Protein AF-A0A8Q3SI54-F1 (afdb_monomer)

Solvent-accessible surface area (backbone atoms only — not comparable to full-atom values): 14588 Å² total; per-residue (Å²): 133,82,77,87,73,80,88,76,80,70,66,49,65,66,61,50,69,71,43,95,61,78,68,90,62,67,45,70,27,30,31,65,43,69,79,37,68,32,53,73,77,69,94,66,100,63,96,64,87,83,52,44,85,42,40,27,31,34,34,35,26,33,85,62,35,27,44,46,32,40,35,37,45,70,25,59,76,72,48,86,73,84,78,91,64,80,58,54,82,91,47,60,21,20,32,36,34,38,60,36,51,43,85,43,79,46,72,63,51,98,88,45,74,57,41,72,35,31,41,30,59,30,69,48,78,47,92,55,70,47,88,77,74,94,55,53,50,44,72,74,37,70,69,50,40,52,53,50,52,53,54,52,52,50,55,51,51,58,64,48,56,81,60,72,67,79,47,76,63,55,58,51,48,53,55,47,52,50,51,51,50,50,49,51,51,49,53,52,51,50,56,63,65,66,64,77,61,85,88,70,83,73,83,79,49,75,74,62,60,56,62,60,70,76,68,78,77,87,78,88,88,81,91,82,90,85,81,88,78,88,82,87,83,88,133

Nearest PDB structures (foldseek):
  5i2y-assembly3_A  TM=9.935E-01  e=4.791E-29  Homo sapiens
  5i2x-assembly1_A  TM=9.950E-01  e=5.397E-29  Homo sapiens
  5i2y-assembly2_B  TM=9.728E-01  e=5.670E-24  Homo sapiens
  7tre-assembly1_C  TM=9.115E-01  e=1.721E-24  Homo sapiens
  7qxs-assembly1_O  TM=9.421E-01  e=6.710E-19  Homo sapiens

Structure (mmCIF, N/CA/C/O backbone):
data_AF-A0A8Q3SI54-F1
#
_entry.id   AF-A0A8Q3SI54-F1
#
loop_
_atom_site.group_PDB
_atom_site.id
_atom_site.type_symbol
_atom_site.label_atom_id
_atom_site.label_alt_id
_atom_site.label_comp_id
_atom_site.label_asym_id
_atom_site.label_entity_id
_atom_site.label_seq_id
_atom_site.pdbx_PDB_ins_code
_atom_site.Cartn_x
_atom_site.Cartn_y
_atom_site.Cartn_z
_atom_site.occupancy
_atom_site.B_iso_or_equiv
_atom_site.auth_s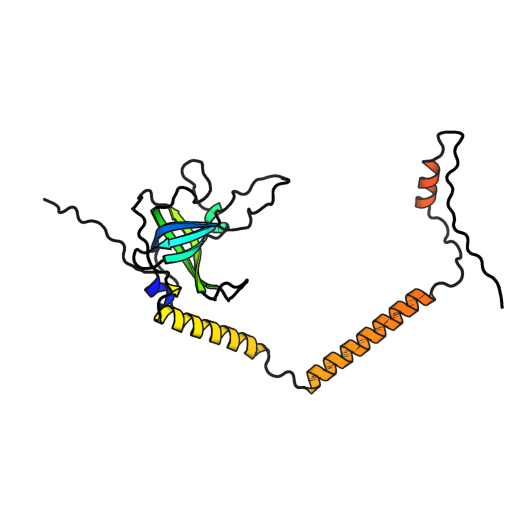eq_id
_atom_site.auth_comp_id
_atom_site.auth_asym_id
_atom_site.auth_atom_id
_atom_site.pdbx_PDB_model_num
ATOM 1 N N . MET A 1 1 ? 2.932 -23.508 -33.560 1.00 37.72 1 MET A N 1
ATOM 2 C CA . MET A 1 1 ? 2.724 -22.084 -33.233 1.00 37.72 1 MET A CA 1
ATOM 3 C C . MET A 1 1 ? 2.267 -22.004 -31.788 1.00 37.72 1 MET A C 1
ATOM 5 O O . MET A 1 1 ? 1.118 -22.319 -31.515 1.00 37.72 1 MET A O 1
ATOM 9 N N . ALA A 1 2 ? 3.173 -21.702 -30.858 1.00 45.44 2 ALA A N 1
ATOM 10 C CA . ALA A 1 2 ? 2.783 -21.406 -29.484 1.00 45.44 2 ALA A CA 1
ATOM 11 C C . ALA A 1 2 ? 2.227 -19.979 -29.484 1.00 45.44 2 ALA A C 1
ATOM 13 O O . ALA A 1 2 ? 2.946 -19.045 -29.838 1.00 45.44 2 ALA A O 1
ATOM 14 N N . GLY A 1 3 ? 0.937 -19.819 -29.193 1.00 46.66 3 GLY A N 1
ATOM 15 C CA . GLY A 1 3 ? 0.370 -18.494 -28.979 1.00 46.66 3 GLY A CA 1
ATOM 16 C C . GLY A 1 3 ? 1.147 -17.824 -27.852 1.00 46.66 3 GLY A C 1
ATOM 17 O O . GLY A 1 3 ? 1.230 -18.377 -26.757 1.00 46.66 3 GLY A O 1
ATOM 18 N N . SER A 1 4 ? 1.756 -16.673 -28.134 1.00 55.78 4 SER A N 1
ATOM 19 C CA . SER A 1 4 ? 2.430 -15.850 -27.132 1.00 55.78 4 SER A CA 1
ATOM 20 C C . SER A 1 4 ? 1.366 -15.252 -26.209 1.00 55.78 4 SER A C 1
ATOM 22 O O . SER A 1 4 ? 0.912 -14.128 -26.410 1.00 55.78 4 SER A O 1
ATOM 24 N N . GLY A 1 5 ? 0.887 -16.046 -25.251 1.00 58.31 5 GLY A N 1
ATOM 25 C CA . GLY A 1 5 ? -0.053 -15.594 -24.235 1.00 58.31 5 GLY A CA 1
ATOM 26 C C . GLY A 1 5 ? 0.616 -14.546 -23.352 1.00 58.31 5 GLY A C 1
ATOM 27 O O . GLY A 1 5 ? 1.709 -14.768 -22.838 1.00 58.31 5 GLY A O 1
ATOM 28 N N . ARG A 1 6 ? -0.027 -13.390 -23.182 1.00 74.69 6 ARG A N 1
ATOM 29 C CA . ARG A 1 6 ? 0.414 -12.381 -22.217 1.00 74.69 6 ARG A CA 1
ATOM 30 C C . ARG A 1 6 ? 0.102 -12.908 -20.816 1.00 74.69 6 ARG A C 1
ATOM 32 O O . ARG A 1 6 ? -1.053 -13.211 -20.530 1.00 74.69 6 ARG A O 1
ATOM 39 N N . LEU A 1 7 ? 1.113 -13.032 -19.958 1.00 72.19 7 LEU A N 1
ATOM 40 C CA . LEU A 1 7 ? 0.898 -13.341 -18.544 1.00 72.19 7 LEU A CA 1
ATOM 41 C C . LEU A 1 7 ? 0.213 -12.137 -17.889 1.00 72.19 7 LEU A C 1
ATOM 43 O O . LEU A 1 7 ? 0.729 -11.021 -17.947 1.00 72.19 7 LEU A O 1
ATOM 47 N N . VAL A 1 8 ? -0.970 -12.360 -17.322 1.00 82.00 8 VAL A N 1
ATOM 48 C CA . VAL A 1 8 ? -1.772 -11.329 -16.654 1.00 82.00 8 VAL A CA 1
ATOM 49 C C . VAL A 1 8 ? -1.719 -11.580 -15.153 1.00 82.00 8 VAL A C 1
ATOM 51 O O . VAL A 1 8 ? -1.971 -12.699 -14.702 1.00 82.00 8 VAL A O 1
ATOM 54 N N . LEU A 1 9 ? -1.377 -10.543 -14.389 1.00 86.12 9 LEU A N 1
ATOM 55 C CA . LEU A 1 9 ? -1.433 -10.578 -12.931 1.00 86.12 9 LEU A CA 1
ATOM 56 C C . LEU A 1 9 ? -2.895 -10.551 -12.480 1.00 86.12 9 LEU A C 1
ATOM 58 O O . LEU A 1 9 ? -3.712 -9.829 -13.050 1.00 86.12 9 LEU A O 1
ATOM 62 N N . ARG A 1 10 ? -3.232 -11.366 -11.479 1.00 91.75 10 ARG A N 1
ATOM 63 C CA . ARG A 1 10 ? -4.575 -11.361 -10.893 1.00 91.75 10 ARG A CA 1
ATOM 64 C C . ARG A 1 10 ? -4.707 -10.182 -9.922 1.00 91.75 10 ARG A C 1
ATOM 66 O O . ARG A 1 10 ? -3.787 -10.005 -9.123 1.00 91.75 10 ARG A O 1
ATOM 73 N N . PRO A 1 11 ? -5.824 -9.435 -9.948 1.00 95.25 11 PRO A N 1
ATOM 74 C CA . PRO A 1 11 ? -6.147 -8.475 -8.896 1.00 95.25 11 PRO A CA 1
ATOM 75 C C . PRO A 1 11 ? -6.208 -9.172 -7.535 1.00 95.25 11 PRO A C 1
ATOM 77 O O . PRO A 1 11 ? -6.618 -10.329 -7.458 1.00 95.25 11 PRO A O 1
ATOM 80 N N . TRP A 1 12 ? -5.779 -8.491 -6.477 1.00 95.56 12 TRP A N 1
ATOM 81 C CA . TRP A 1 12 ? -5.650 -9.073 -5.139 1.00 95.56 12 TRP A CA 1
ATOM 82 C C . TRP A 1 12 ? -5.887 -8.078 -3.999 1.00 95.56 12 TRP A C 1
ATOM 84 O O . TRP A 1 12 ? -6.179 -8.516 -2.892 1.00 95.56 12 TRP A O 1
ATOM 94 N N . ILE A 1 13 ? -5.795 -6.762 -4.230 1.00 96.69 13 ILE A N 1
ATOM 95 C CA . ILE A 1 13 ? -5.837 -5.748 -3.160 1.00 96.69 13 ILE A CA 1
ATOM 96 C C . ILE A 1 13 ? -7.181 -5.785 -2.432 1.00 96.69 13 ILE A C 1
ATOM 98 O O . ILE A 1 13 ? -7.228 -5.890 -1.208 1.00 96.69 13 ILE A O 1
ATOM 102 N N . ARG A 1 14 ? -8.287 -5.740 -3.186 1.00 96.25 14 ARG A N 1
ATOM 103 C CA . ARG A 1 14 ? -9.639 -5.771 -2.611 1.00 96.25 14 ARG A CA 1
ATOM 104 C C . ARG A 1 14 ? -9.890 -7.068 -1.840 1.00 96.25 14 ARG A C 1
ATOM 106 O O . ARG A 1 14 ? -10.417 -7.027 -0.735 1.00 96.25 14 ARG A O 1
ATOM 113 N N . GLU A 1 15 ? -9.519 -8.209 -2.415 1.00 95.00 15 GLU A N 1
ATOM 114 C CA . GLU A 1 15 ? -9.710 -9.518 -1.780 1.00 95.00 15 GLU A CA 1
ATOM 115 C C . GLU A 1 15 ? -8.880 -9.653 -0.502 1.00 95.00 15 GLU A C 1
ATOM 117 O O . GLU A 1 15 ? -9.377 -10.182 0.487 1.00 95.00 15 GLU A O 1
ATOM 122 N N . LEU A 1 16 ? -7.652 -9.127 -0.498 1.00 94.62 16 LEU A N 1
ATOM 123 C CA . LEU A 1 16 ? -6.787 -9.141 0.675 1.00 94.62 16 LEU A CA 1
ATOM 124 C C . LEU A 1 16 ? -7.362 -8.291 1.810 1.00 94.62 16 LEU A C 1
ATOM 126 O O . LEU A 1 16 ? -7.430 -8.763 2.938 1.00 94.62 16 LEU A O 1
ATOM 130 N N . ILE A 1 17 ? -7.802 -7.065 1.513 1.00 95.25 17 ILE A N 1
ATOM 131 C CA . ILE A 1 17 ? -8.366 -6.172 2.533 1.00 95.25 17 ILE A CA 1
ATOM 132 C C . ILE A 1 17 ? -9.659 -6.750 3.098 1.00 95.25 17 ILE A C 1
ATOM 134 O O . ILE A 1 17 ? -9.874 -6.682 4.301 1.00 95.25 17 ILE A O 1
ATOM 138 N N . LEU A 1 18 ? -10.522 -7.334 2.263 1.00 94.94 18 LEU A N 1
ATOM 139 C CA . LEU A 1 18 ? -11.773 -7.939 2.722 1.00 94.94 18 LEU A CA 1
ATOM 140 C C . LEU A 1 18 ? -11.552 -9.278 3.439 1.00 94.94 18 LEU A C 1
ATOM 142 O O . LEU A 1 18 ? -12.319 -9.607 4.345 1.00 94.94 18 LEU A O 1
ATOM 146 N N . GLY A 1 19 ? -10.483 -10.003 3.109 1.00 91.75 19 GLY A N 1
ATOM 147 C CA . GLY A 1 19 ? -10.077 -11.239 3.771 1.00 91.75 19 GLY A CA 1
ATOM 148 C C . GLY A 1 19 ? -9.748 -11.057 5.255 1.00 91.75 19 GLY A C 1
ATOM 149 O O . GLY A 1 19 ? -9.390 -9.974 5.713 1.00 91.75 19 GLY A O 1
ATOM 150 N N . SER A 1 20 ? -9.907 -12.124 6.033 1.00 75.56 20 SER A N 1
ATOM 151 C CA . SER A 1 20 ? -9.604 -12.158 7.472 1.00 75.56 20 SER A CA 1
ATOM 152 C C . SER A 1 20 ? -8.200 -12.681 7.788 1.00 75.56 20 SER A C 1
ATOM 154 O O . SER A 1 20 ? -7.815 -12.728 8.950 1.00 75.56 20 SER A O 1
ATOM 156 N N . GLU A 1 21 ? -7.450 -13.118 6.775 1.00 78.81 21 GLU A N 1
ATOM 157 C CA . GLU A 1 21 ? -6.136 -13.740 6.937 1.00 78.81 21 GLU A CA 1
ATOM 158 C C . GLU A 1 21 ? -5.026 -12.827 6.417 1.00 78.81 21 GLU A C 1
ATOM 160 O O . GLU A 1 21 ? -5.199 -12.106 5.430 1.00 78.81 21 GLU A O 1
ATOM 165 N N . THR A 1 22 ? -3.861 -12.890 7.062 1.00 76.62 22 THR A N 1
ATOM 166 C CA . THR A 1 22 ? -2.644 -12.250 6.559 1.00 76.62 22 THR A CA 1
ATOM 167 C C . THR A 1 22 ? -2.192 -12.923 5.259 1.00 76.62 22 THR A C 1
ATOM 169 O O . THR A 1 22 ? -2.439 -14.117 5.045 1.00 76.62 22 THR A O 1
ATOM 172 N N . PRO A 1 23 ? -1.555 -12.186 4.333 1.00 77.69 23 PRO A N 1
ATOM 173 C CA . PRO A 1 23 ? -1.176 -12.755 3.049 1.00 77.69 23 PRO A CA 1
ATOM 174 C C . PRO A 1 23 ? -0.100 -13.828 3.243 1.00 77.69 23 PRO A C 1
ATOM 176 O O . PRO A 1 23 ? 1.039 -13.544 3.585 1.00 77.69 23 PRO A O 1
ATOM 179 N N . SER A 1 24 ? -0.453 -15.079 2.954 1.00 79.50 24 SER A N 1
ATOM 180 C CA . SER A 1 24 ? 0.458 -16.227 3.060 1.00 79.50 24 SER A CA 1
ATOM 181 C C . SER A 1 24 ? 1.390 -16.399 1.854 1.00 79.50 24 SER A C 1
ATOM 183 O O . SER A 1 24 ? 2.302 -17.223 1.878 1.00 79.50 24 SER A O 1
ATOM 185 N N . SER A 1 25 ? 1.154 -15.652 0.772 1.00 88.69 25 SER A N 1
ATOM 186 C CA . SER A 1 25 ? 1.880 -15.783 -0.493 1.00 88.69 25 SER A CA 1
ATOM 187 C C . SER A 1 25 ? 2.237 -14.417 -1.083 1.00 88.69 25 SER A C 1
ATOM 189 O O . SER A 1 25 ? 1.398 -13.513 -0.990 1.00 88.69 25 SER A O 1
ATOM 191 N N . PRO A 1 26 ? 3.375 -14.292 -1.795 1.00 93.31 26 PRO A N 1
ATOM 192 C CA . PRO A 1 26 ? 3.792 -13.038 -2.409 1.00 93.31 26 PRO A CA 1
ATOM 193 C C . PRO A 1 26 ? 2.745 -12.439 -3.352 1.00 93.31 26 PRO A C 1
ATOM 195 O O . PRO A 1 26 ? 2.025 -13.155 -4.061 1.00 93.31 26 PRO A O 1
ATOM 198 N N . ARG A 1 27 ? 2.694 -11.108 -3.394 1.00 94.88 27 ARG A N 1
ATOM 199 C CA . ARG A 1 27 ? 1.758 -10.335 -4.212 1.00 94.88 27 ARG A CA 1
ATOM 200 C C . ARG A 1 27 ? 2.510 -9.429 -5.172 1.00 94.88 27 ARG A C 1
ATOM 202 O O . ARG A 1 27 ? 3.360 -8.647 -4.768 1.00 94.88 27 ARG A O 1
ATOM 209 N N . ALA A 1 28 ? 2.204 -9.545 -6.459 1.00 95.00 28 ALA A N 1
ATOM 210 C CA . ALA A 1 28 ? 2.789 -8.687 -7.480 1.00 95.00 28 ALA A CA 1
ATOM 211 C C . ALA A 1 28 ? 1.877 -7.482 -7.729 1.00 95.00 28 ALA A C 1
ATOM 213 O O . ALA A 1 28 ? 0.680 -7.646 -7.970 1.00 95.00 28 ALA A O 1
ATOM 214 N N . GLY A 1 29 ? 2.450 -6.287 -7.706 1.00 95.50 29 GLY A N 1
ATOM 215 C CA . GLY A 1 29 ? 1.791 -5.044 -8.081 1.00 95.50 29 GLY A CA 1
ATOM 216 C C . GLY A 1 29 ? 2.693 -4.191 -8.965 1.00 95.50 29 GLY A C 1
ATOM 217 O O . GLY A 1 29 ? 3.859 -4.507 -9.174 1.00 95.50 29 GLY A O 1
ATOM 218 N N . GLN A 1 30 ? 2.153 -3.113 -9.509 1.00 96.06 30 GLN A N 1
ATOM 219 C CA . GLN A 1 30 ? 2.889 -2.100 -10.252 1.00 96.06 30 GLN A CA 1
ATOM 220 C C . GLN A 1 30 ? 3.058 -0.859 -9.379 1.00 96.06 30 GLN A C 1
ATOM 222 O O . GLN A 1 30 ? 2.079 -0.378 -8.809 1.00 96.06 30 GLN A O 1
ATOM 227 N N . LEU A 1 31 ? 4.268 -0.308 -9.314 1.00 96.25 31 LEU A N 1
ATOM 228 C CA . LEU A 1 31 ? 4.500 0.984 -8.675 1.00 96.25 31 LEU A CA 1
ATOM 229 C C . LEU A 1 31 ? 3.917 2.103 -9.550 1.00 96.25 31 LEU A C 1
ATOM 231 O O . LEU A 1 31 ? 4.370 2.315 -10.673 1.00 96.25 31 LEU A O 1
ATOM 235 N N . LEU A 1 32 ? 2.902 2.816 -9.065 1.00 96.19 32 LEU A N 1
ATOM 236 C CA . LEU A 1 32 ? 2.295 3.935 -9.790 1.00 96.19 32 LEU A CA 1
ATOM 237 C C . LEU A 1 32 ? 3.003 5.260 -9.516 1.00 96.19 32 LEU A C 1
ATOM 239 O O . LEU A 1 32 ? 3.214 6.044 -10.447 1.00 96.19 32 LEU A O 1
ATOM 243 N N . GLU A 1 33 ? 3.312 5.506 -8.245 1.00 96.06 33 GLU A N 1
ATOM 244 C CA . GLU A 1 33 ? 3.829 6.777 -7.746 1.00 96.06 33 GLU A CA 1
ATOM 245 C C . GLU A 1 33 ? 4.606 6.567 -6.441 1.00 96.06 33 GLU A C 1
ATOM 247 O O . GLU A 1 33 ? 4.260 5.702 -5.632 1.00 96.06 33 GLU A O 1
ATOM 252 N N . VAL A 1 34 ? 5.644 7.378 -6.238 1.00 95.75 34 VAL A N 1
ATOM 253 C CA . VAL A 1 34 ? 6.414 7.454 -4.993 1.00 95.75 34 VAL A CA 1
ATOM 254 C C . VAL A 1 34 ? 5.925 8.674 -4.215 1.00 95.75 34 VAL A C 1
ATOM 256 O O . VAL A 1 34 ? 6.249 9.806 -4.568 1.00 95.75 34 VAL A O 1
ATOM 259 N N . LEU A 1 35 ? 5.118 8.446 -3.176 1.00 93.75 35 LEU A N 1
ATOM 260 C CA . LEU A 1 35 ? 4.527 9.516 -2.362 1.00 93.75 35 LEU A CA 1
ATOM 261 C C . LEU A 1 35 ? 5.568 10.125 -1.415 1.00 93.75 35 LEU A C 1
ATOM 263 O O . LEU A 1 35 ? 5.651 11.341 -1.272 1.00 93.75 35 LEU A O 1
ATOM 267 N N . GLN A 1 36 ? 6.387 9.266 -0.810 1.00 92.38 36 GLN A N 1
ATOM 268 C CA . GLN A 1 36 ? 7.544 9.631 -0.001 1.00 92.38 36 GLN A CA 1
ATOM 269 C C . GLN A 1 36 ? 8.659 8.642 -0.323 1.00 92.38 36 GLN A C 1
ATOM 271 O O . GLN A 1 36 ? 8.451 7.435 -0.224 1.00 92.38 36 GLN A O 1
ATOM 276 N N . ASP A 1 37 ? 9.823 9.144 -0.723 1.00 89.75 37 ASP A N 1
ATOM 277 C CA . ASP A 1 37 ? 10.984 8.282 -0.949 1.00 89.75 37 ASP A CA 1
ATOM 278 C C . ASP A 1 37 ? 11.811 8.167 0.333 1.00 89.75 37 ASP A C 1
ATOM 280 O O . ASP A 1 37 ? 11.725 9.044 1.200 1.00 89.75 37 ASP A O 1
ATOM 284 N N . ALA A 1 38 ? 12.588 7.094 0.441 1.00 84.06 38 ALA A N 1
ATOM 285 C CA . ALA A 1 38 ? 13.475 6.876 1.573 1.00 84.06 38 ALA A CA 1
ATOM 286 C C . ALA A 1 38 ? 14.878 7.411 1.284 1.00 84.06 38 ALA A C 1
ATOM 288 O O . ALA A 1 38 ? 15.413 7.236 0.189 1.00 84.06 38 ALA A O 1
ATOM 289 N N . GLU A 1 39 ? 15.501 8.015 2.292 1.00 79.50 39 GLU A N 1
ATOM 290 C CA . GLU A 1 39 ? 16.902 8.421 2.223 1.00 79.50 39 GLU A CA 1
ATOM 291 C C . GLU A 1 39 ? 17.808 7.310 2.761 1.00 79.50 39 GLU A C 1
ATOM 293 O O . GLU A 1 39 ? 17.490 6.625 3.737 1.00 79.50 39 GLU A O 1
ATOM 298 N N . ALA A 1 40 ? 18.955 7.098 2.116 1.00 72.06 40 ALA A N 1
ATOM 299 C CA . ALA A 1 40 ? 19.942 6.143 2.605 1.00 72.06 40 ALA A CA 1
ATOM 300 C C . ALA A 1 40 ? 20.509 6.621 3.950 1.00 72.06 40 ALA A C 1
ATOM 302 O O . ALA A 1 40 ? 20.785 7.809 4.117 1.00 72.06 40 ALA A O 1
ATOM 303 N N . ALA A 1 41 ? 20.735 5.702 4.893 1.00 69.81 41 ALA A N 1
ATOM 304 C CA . ALA A 1 41 ? 21.377 6.038 6.157 1.00 69.81 41 ALA A CA 1
ATOM 305 C C . ALA A 1 41 ? 22.803 6.551 5.892 1.00 69.81 41 ALA A C 1
ATOM 307 O O . ALA A 1 41 ? 23.661 5.820 5.386 1.00 69.81 41 ALA A O 1
ATOM 308 N N . VAL A 1 42 ? 23.062 7.821 6.212 1.00 68.06 42 VAL A N 1
ATOM 309 C CA . VAL A 1 42 ? 24.384 8.434 6.051 1.00 68.06 42 VAL A CA 1
ATOM 310 C C . VAL A 1 42 ? 25.164 8.263 7.349 1.00 68.06 42 VAL A C 1
ATOM 312 O O . VAL A 1 42 ? 24.821 8.830 8.381 1.00 68.06 42 VAL A O 1
ATOM 315 N N . ALA A 1 43 ? 26.258 7.503 7.308 1.00 64.44 43 ALA A N 1
ATOM 316 C CA . ALA A 1 43 ? 27.124 7.337 8.470 1.00 64.44 43 ALA A CA 1
ATOM 317 C C . ALA A 1 43 ? 27.941 8.619 8.742 1.00 64.44 43 ALA A C 1
ATOM 319 O O . ALA A 1 43 ? 28.955 8.866 8.089 1.00 64.44 43 ALA A O 1
ATOM 320 N N . GLY A 1 44 ? 27.526 9.421 9.729 1.00 63.47 44 GLY A N 1
ATOM 321 C CA . GLY A 1 44 ? 28.313 10.531 10.285 1.00 63.47 44 GLY A CA 1
ATOM 322 C C . GLY A 1 44 ? 27.482 11.760 10.679 1.00 63.47 44 GLY A C 1
ATOM 323 O O . GLY A 1 44 ? 26.389 11.953 10.155 1.00 63.47 44 GLY A O 1
ATOM 324 N N . PRO A 1 45 ? 27.984 12.620 11.590 1.00 63.59 45 PRO A N 1
ATOM 325 C CA . PRO A 1 45 ? 27.271 13.829 11.988 1.00 63.59 45 PRO A CA 1
ATOM 326 C C . PRO A 1 45 ? 27.169 14.798 10.803 1.00 63.59 45 PRO A C 1
ATOM 328 O O . PRO A 1 45 ? 28.171 15.329 10.320 1.00 63.59 45 PRO A O 1
ATOM 331 N N . SER A 1 46 ? 25.940 15.015 10.347 1.00 68.75 46 SER A N 1
ATOM 332 C CA . SER A 1 46 ? 25.568 15.925 9.267 1.00 68.75 46 SER A CA 1
ATOM 333 C C . SER A 1 46 ? 24.697 17.054 9.822 1.00 68.75 46 SER A C 1
ATOM 335 O O . SER A 1 46 ? 23.975 16.872 10.797 1.00 68.75 46 SER A O 1
ATOM 337 N N . HIS A 1 47 ? 24.760 18.233 9.201 1.00 68.25 47 HIS A N 1
ATOM 338 C CA . HIS A 1 47 ? 23.826 19.330 9.480 1.00 68.25 47 HIS A CA 1
ATOM 339 C C . HIS A 1 47 ? 22.493 19.187 8.723 1.00 68.25 47 HIS A C 1
ATOM 341 O O . HIS A 1 47 ? 21.594 20.003 8.923 1.00 68.25 47 HIS A O 1
ATOM 347 N N . ALA A 1 48 ? 22.377 18.197 7.832 1.00 68.38 48 ALA A N 1
ATOM 348 C CA . ALA A 1 48 ? 21.133 17.893 7.137 1.00 68.38 48 ALA A CA 1
ATOM 349 C C . ALA A 1 48 ? 20.147 17.189 8.088 1.00 68.38 48 ALA A C 1
ATOM 351 O O . ALA A 1 48 ? 20.593 16.438 8.958 1.00 68.38 48 ALA A O 1
ATOM 352 N N . PRO A 1 49 ? 18.830 17.427 7.944 1.00 66.81 49 PRO A N 1
ATOM 353 C CA . PRO A 1 49 ? 17.829 16.680 8.693 1.00 66.81 49 PRO A CA 1
ATOM 354 C C . PRO A 1 49 ? 17.961 15.189 8.371 1.00 66.81 49 PRO A C 1
ATOM 356 O O . PRO A 1 49 ? 17.952 14.805 7.206 1.00 66.81 49 PRO A O 1
ATOM 359 N N . ASP A 1 50 ? 18.120 14.371 9.408 1.00 66.81 50 ASP A N 1
ATOM 360 C CA . ASP A 1 50 ? 18.220 12.924 9.274 1.00 66.81 50 ASP A CA 1
ATOM 361 C C . ASP A 1 50 ? 16.809 12.343 9.144 1.00 66.81 50 ASP A C 1
ATOM 363 O O . ASP A 1 50 ? 16.016 12.401 10.085 1.00 66.81 50 ASP A O 1
ATOM 367 N N . THR A 1 51 ? 16.469 11.855 7.951 1.00 68.25 51 THR A N 1
ATOM 368 C CA . THR A 1 51 ? 15.213 11.132 7.703 1.00 68.25 51 THR A CA 1
ATOM 369 C C . THR A 1 51 ? 15.443 9.636 7.521 1.00 68.25 51 THR A C 1
ATOM 371 O O . THR A 1 51 ? 14.548 8.923 7.072 1.00 68.25 51 THR A O 1
ATOM 374 N N . SER A 1 52 ? 16.629 9.135 7.893 1.00 65.56 52 SER A N 1
ATOM 375 C CA . SER A 1 52 ? 16.988 7.730 7.695 1.00 65.56 52 SER A CA 1
ATOM 376 C C . SER A 1 52 ? 16.119 6.758 8.496 1.00 65.56 52 SER A C 1
ATOM 378 O O . SER A 1 52 ? 15.946 5.628 8.057 1.00 65.56 52 SER A O 1
ATOM 380 N N . ASP A 1 53 ? 15.471 7.201 9.574 1.00 71.94 53 ASP A N 1
ATOM 381 C CA . ASP A 1 53 ? 14.506 6.387 10.328 1.00 71.94 53 ASP A CA 1
ATOM 382 C C . ASP A 1 53 ? 13.151 6.221 9.609 1.00 71.94 53 ASP A C 1
ATOM 384 O O . ASP A 1 53 ? 12.329 5.384 9.988 1.00 71.94 53 ASP A O 1
ATOM 388 N N . VAL A 1 54 ? 12.890 7.015 8.565 1.00 81.94 54 VAL A N 1
ATOM 389 C CA . VAL A 1 54 ? 11.613 7.029 7.847 1.00 81.94 54 VAL A CA 1
ATOM 390 C C . VAL A 1 54 ? 11.663 6.050 6.673 1.00 81.94 54 VAL A C 1
ATOM 392 O O . VAL A 1 54 ? 12.566 6.078 5.837 1.00 81.94 54 VAL A O 1
ATOM 395 N N . GLY A 1 55 ? 10.667 5.165 6.609 1.00 88.62 55 GLY A N 1
ATOM 396 C CA . GLY A 1 55 ? 10.461 4.264 5.474 1.00 88.62 55 GLY A CA 1
ATOM 397 C C . GLY A 1 55 ? 10.026 4.989 4.192 1.00 88.62 55 GLY A C 1
ATOM 398 O O . GLY A 1 55 ? 9.857 6.207 4.161 1.00 88.62 55 GLY A O 1
ATOM 399 N N . ALA A 1 56 ? 9.780 4.236 3.120 1.00 93.44 56 ALA A N 1
ATOM 400 C CA . ALA A 1 56 ? 9.230 4.794 1.881 1.00 93.44 56 ALA A CA 1
ATOM 401 C C . ALA A 1 56 ? 7.707 4.623 1.837 1.00 93.44 56 ALA A C 1
ATOM 403 O O . ALA A 1 56 ? 7.174 3.595 2.246 1.00 93.44 56 ALA A O 1
ATOM 404 N N . THR A 1 57 ? 6.992 5.602 1.287 1.00 96.12 57 THR A N 1
ATOM 405 C CA . THR A 1 57 ? 5.553 5.497 1.022 1.00 96.12 57 THR A CA 1
ATOM 406 C C . THR A 1 57 ? 5.302 5.461 -0.478 1.00 96.12 57 THR A C 1
ATOM 408 O O . THR A 1 57 ? 5.590 6.414 -1.202 1.00 96.12 57 THR A O 1
ATOM 411 N N . LEU A 1 58 ? 4.721 4.363 -0.943 1.00 97.00 58 LEU A N 1
ATOM 412 C CA . LEU A 1 58 ? 4.487 4.060 -2.349 1.00 97.00 58 LEU A CA 1
ATOM 413 C C . LEU A 1 58 ? 2.992 3.933 -2.636 1.00 97.00 58 LEU A C 1
ATOM 415 O O . LEU A 1 58 ? 2.214 3.531 -1.774 1.00 97.00 58 LEU A O 1
ATOM 419 N N . LEU A 1 59 ? 2.594 4.212 -3.873 1.00 97.81 59 LEU A N 1
ATOM 420 C CA . LEU A 1 59 ? 1.266 3.891 -4.383 1.00 97.81 59 LEU A CA 1
ATOM 421 C C . LEU A 1 59 ? 1.374 2.705 -5.343 1.00 97.81 59 LEU A C 1
ATOM 423 O O . LEU A 1 59 ? 1.966 2.822 -6.417 1.00 97.81 59 LEU A O 1
ATOM 427 N N . VAL A 1 60 ? 0.800 1.562 -4.968 1.00 97.50 60 VAL A N 1
ATOM 428 C CA . VAL A 1 60 ? 0.911 0.302 -5.720 1.00 97.50 60 VAL A CA 1
ATOM 429 C C . VAL A 1 60 ? -0.439 -0.089 -6.309 1.00 97.50 60 VAL A C 1
ATOM 431 O O . VAL A 1 60 ? -1.466 0.044 -5.651 1.00 97.50 60 VAL A O 1
ATOM 434 N N . SER A 1 61 ? -0.436 -0.584 -7.546 1.00 97.00 61 SER A N 1
ATOM 435 C CA . SER A 1 61 ? -1.618 -1.054 -8.274 1.00 97.00 61 SER A CA 1
ATOM 436 C C . SER A 1 61 ? -1.577 -2.551 -8.541 1.00 97.00 61 SER A C 1
ATOM 438 O O . SER A 1 61 ? -0.542 -3.082 -8.932 1.00 97.00 61 SER A O 1
ATOM 440 N N . ASP A 1 62 ? -2.714 -3.231 -8.417 1.00 95.56 62 ASP A N 1
ATOM 441 C CA . ASP A 1 62 ? -2.894 -4.612 -8.894 1.00 95.56 62 ASP A CA 1
ATOM 442 C C . ASP A 1 62 ? -3.534 -4.684 -10.295 1.00 95.56 62 ASP A C 1
ATOM 444 O O . ASP A 1 62 ? -3.925 -5.753 -10.765 1.00 95.56 62 ASP A O 1
ATOM 448 N N . GLY A 1 63 ? -3.663 -3.531 -10.961 1.00 93.81 63 GLY A N 1
ATOM 449 C CA . GLY A 1 63 ? -4.341 -3.364 -12.244 1.00 93.81 63 GLY A CA 1
ATOM 450 C C . GLY A 1 63 ? -5.832 -3.033 -12.133 1.00 93.81 63 GLY A C 1
ATOM 451 O O . GLY A 1 63 ? -6.419 -2.618 -13.130 1.00 93.81 63 GLY A O 1
ATOM 452 N N . THR A 1 64 ? -6.437 -3.165 -10.949 1.00 95.69 64 THR A N 1
ATOM 453 C CA . THR A 1 64 ? -7.847 -2.813 -10.695 1.00 95.69 64 THR A CA 1
ATOM 454 C C . THR A 1 64 ? -7.981 -1.713 -9.652 1.00 95.69 64 THR A C 1
ATOM 456 O O . THR A 1 64 ? -8.739 -0.772 -9.866 1.00 95.69 64 THR A O 1
ATOM 459 N N . HIS A 1 65 ? -7.232 -1.808 -8.555 1.00 97.44 65 HIS A N 1
ATOM 460 C CA . HIS A 1 65 ? -7.216 -0.823 -7.481 1.00 97.44 65 HIS A CA 1
ATOM 461 C C . HIS A 1 65 ? -5.792 -0.361 -7.191 1.00 97.44 65 HIS A C 1
ATOM 463 O O . HIS A 1 65 ? -4.830 -1.076 -7.470 1.00 97.44 65 HIS A O 1
ATOM 469 N N . SER A 1 66 ? -5.661 0.819 -6.588 1.00 97.56 66 SER A N 1
ATOM 470 C CA . SER A 1 66 ? -4.425 1.263 -5.947 1.00 97.56 66 SER A CA 1
ATOM 471 C C . SER A 1 66 ? -4.528 1.235 -4.425 1.00 97.56 66 SER A C 1
ATOM 473 O O . SER A 1 66 ? -5.586 1.509 -3.852 1.00 97.56 66 SER A O 1
ATOM 475 N N . VAL A 1 67 ? -3.414 0.953 -3.760 1.00 97.81 67 VAL A N 1
ATOM 476 C CA . VAL A 1 67 ? -3.280 0.975 -2.300 1.00 97.81 67 VAL A CA 1
ATOM 477 C C . VAL A 1 67 ? -1.977 1.658 -1.910 1.00 97.81 67 VAL A C 1
ATOM 479 O O . VAL A 1 67 ? -0.978 1.567 -2.630 1.00 97.81 67 VAL A O 1
ATOM 482 N N . ARG A 1 68 ? -1.998 2.373 -0.784 1.00 97.56 68 ARG A N 1
ATOM 483 C CA . ARG A 1 68 ? -0.792 2.948 -0.194 1.00 97.56 68 ARG A CA 1
ATOM 484 C C . ARG A 1 68 ? 0.009 1.839 0.483 1.00 97.56 68 ARG A C 1
ATOM 486 O O . ARG A 1 68 ? -0.544 1.080 1.275 1.00 97.56 68 ARG A O 1
ATOM 493 N N . CYS A 1 69 ? 1.297 1.770 0.185 1.00 97.31 69 CYS A N 1
ATOM 494 C CA . CYS A 1 69 ? 2.239 0.839 0.787 1.00 97.31 69 CYS A CA 1
ATOM 495 C C . CYS A 1 69 ? 3.302 1.618 1.562 1.00 97.31 69 CYS A C 1
ATOM 497 O O . CYS A 1 69 ? 3.980 2.465 0.987 1.00 97.31 69 CYS A O 1
ATOM 499 N N . LEU A 1 70 ? 3.458 1.315 2.845 1.00 96.50 70 LEU A N 1
ATOM 500 C CA . LEU A 1 70 ? 4.550 1.776 3.688 1.00 96.50 70 LEU A CA 1
ATOM 501 C C . LEU A 1 70 ? 5.633 0.697 3.697 1.00 96.50 70 LEU A C 1
ATOM 503 O O . LEU A 1 70 ? 5.454 -0.358 4.300 1.00 96.50 70 LEU A O 1
ATOM 507 N N . VAL A 1 71 ? 6.741 0.950 3.013 1.00 95.69 71 VAL A N 1
ATOM 508 C CA . VAL A 1 71 ? 7.919 0.081 3.038 1.00 95.69 71 VAL A CA 1
ATOM 509 C C . VAL A 1 71 ? 8.711 0.409 4.291 1.00 95.69 71 VAL A C 1
ATOM 511 O O . VAL A 1 71 ? 9.155 1.548 4.457 1.00 95.69 71 VAL A O 1
ATOM 514 N N . THR A 1 72 ? 8.855 -0.566 5.185 1.00 93.75 72 THR A N 1
ATOM 515 C CA . THR A 1 72 ? 9.530 -0.354 6.466 1.00 93.75 72 THR A CA 1
ATOM 516 C C . THR A 1 72 ? 11.019 -0.131 6.277 1.00 93.75 72 THR A C 1
ATOM 518 O O . THR A 1 72 ? 11.611 -0.516 5.265 1.00 93.75 72 THR A O 1
ATOM 521 N N . ARG A 1 73 ? 11.647 0.512 7.265 1.00 89.44 73 ARG A N 1
ATOM 522 C CA . ARG A 1 73 ? 13.084 0.770 7.211 1.00 89.44 73 ARG A CA 1
ATOM 523 C C . ARG A 1 73 ? 13.889 -0.528 7.116 1.00 89.44 73 ARG A C 1
ATOM 525 O O . ARG A 1 73 ? 14.797 -0.636 6.299 1.00 89.44 73 ARG A O 1
ATOM 532 N N . GLU A 1 74 ? 13.458 -1.539 7.864 1.00 88.75 74 GLU A N 1
ATOM 533 C CA . GLU A 1 74 ? 14.027 -2.888 7.848 1.00 88.75 74 GLU A CA 1
ATOM 534 C C . GLU A 1 74 ? 14.002 -3.511 6.443 1.00 88.75 74 GLU A C 1
ATOM 536 O O . GLU A 1 74 ? 14.999 -4.083 5.993 1.00 88.75 74 GLU A O 1
ATOM 541 N N . ALA A 1 75 ? 12.900 -3.343 5.706 1.00 90.69 75 ALA A N 1
ATOM 542 C CA . ALA A 1 75 ? 12.780 -3.833 4.336 1.00 90.69 75 ALA A CA 1
ATOM 543 C C . ALA A 1 75 ? 13.773 -3.149 3.383 1.00 90.69 75 ALA A C 1
ATOM 545 O O . ALA A 1 75 ? 14.314 -3.789 2.483 1.00 90.69 75 ALA A O 1
ATOM 546 N N . LEU A 1 76 ? 14.023 -1.849 3.564 1.00 89.88 76 LEU A N 1
ATOM 547 C CA . LEU A 1 76 ? 14.938 -1.073 2.719 1.00 89.88 76 LEU A CA 1
ATOM 548 C C . LEU A 1 76 ? 16.403 -1.423 2.974 1.00 89.88 76 LEU A C 1
ATOM 550 O O . LEU A 1 76 ? 17.177 -1.534 2.023 1.00 89.88 76 LEU A O 1
ATOM 554 N N . ASP A 1 77 ? 16.767 -1.603 4.243 1.00 86.00 77 ASP A N 1
ATOM 555 C CA . ASP A 1 77 ? 18.139 -1.896 4.662 1.00 86.00 77 ASP A CA 1
ATOM 556 C C . ASP A 1 77 ? 18.555 -3.335 4.326 1.00 86.00 77 ASP A C 1
ATOM 558 O O . ASP A 1 77 ? 19.732 -3.609 4.095 1.00 86.00 77 ASP A O 1
ATOM 562 N N . THR A 1 78 ? 17.592 -4.259 4.265 1.00 84.69 78 THR A N 1
ATOM 563 C CA . THR A 1 78 ? 17.823 -5.660 3.871 1.00 84.69 78 THR A CA 1
ATOM 564 C C . THR A 1 78 ? 17.746 -5.897 2.361 1.00 84.69 78 THR A C 1
ATOM 566 O O . THR A 1 78 ? 18.024 -7.007 1.905 1.00 84.69 78 THR A O 1
ATOM 569 N N . SER A 1 79 ? 17.368 -4.882 1.579 1.00 82.94 79 SER A N 1
ATOM 570 C CA . SER A 1 79 ? 17.213 -5.002 0.130 1.00 82.94 79 SER A CA 1
ATOM 571 C C . SER A 1 79 ? 18.536 -4.823 -0.615 1.00 82.94 79 SER A C 1
ATOM 573 O O . SER A 1 79 ? 19.267 -3.855 -0.408 1.00 82.94 79 SER A O 1
ATOM 575 N N . ASP A 1 80 ? 18.799 -5.728 -1.558 1.00 74.62 80 ASP A N 1
ATOM 576 C CA . ASP A 1 80 ? 19.930 -5.635 -2.480 1.00 74.62 80 ASP A CA 1
ATOM 577 C C . ASP A 1 80 ? 19.579 -4.691 -3.645 1.00 74.62 80 ASP A C 1
ATOM 579 O O . ASP A 1 80 ? 18.883 -5.063 -4.592 1.00 74.62 80 ASP A O 1
ATOM 583 N N . TRP A 1 81 ? 20.040 -3.441 -3.573 1.00 74.44 81 TRP A N 1
ATOM 584 C CA . TRP A 1 81 ? 19.818 -2.436 -4.616 1.00 74.44 81 TRP A CA 1
ATOM 585 C C . TRP A 1 81 ? 20.749 -2.679 -5.818 1.00 74.44 81 TRP A C 1
ATOM 587 O O . TRP A 1 81 ? 21.948 -2.391 -5.765 1.00 74.44 81 TRP A O 1
ATOM 597 N N . GLU A 1 82 ? 20.203 -3.217 -6.915 1.00 61.91 82 GLU A N 1
ATOM 598 C CA . GLU A 1 82 ? 20.927 -3.368 -8.184 1.00 61.91 82 GLU A CA 1
ATOM 599 C C . GLU A 1 82 ? 21.217 -1.981 -8.796 1.00 61.91 82 GLU A C 1
ATOM 601 O O . GLU A 1 82 ? 20.319 -1.281 -9.246 1.00 61.91 82 GLU A O 1
ATOM 606 N N . GLU A 1 83 ? 22.497 -1.596 -8.800 1.00 50.75 83 GLU A N 1
ATOM 607 C CA . GLU A 1 83 ? 23.069 -0.399 -9.443 1.00 50.75 83 GLU A CA 1
ATOM 608 C C . GLU A 1 83 ? 22.619 0.987 -8.898 1.00 50.75 83 GLU A C 1
ATOM 610 O O . GLU A 1 83 ? 21.874 1.740 -9.509 1.00 50.75 83 GLU A O 1
ATOM 615 N N . LYS A 1 84 ? 23.259 1.379 -7.784 1.00 55.91 84 LYS A N 1
ATOM 616 C CA . LYS A 1 84 ? 23.677 2.746 -7.371 1.00 55.91 84 LYS A CA 1
ATOM 617 C C . LYS A 1 84 ? 22.659 3.831 -7.001 1.00 55.91 84 LYS A C 1
ATOM 619 O O . LYS A 1 84 ? 23.116 4.830 -6.445 1.00 55.91 84 LYS A O 1
ATOM 624 N N . GLU A 1 85 ? 21.357 3.664 -7.183 1.00 66.75 85 GLU A N 1
ATOM 625 C CA . GLU A 1 85 ? 20.382 4.631 -6.652 1.00 66.75 85 GLU A CA 1
ATOM 626 C C . GLU A 1 85 ? 19.495 3.965 -5.597 1.00 66.75 85 GLU A C 1
ATOM 628 O O . GLU A 1 85 ? 18.656 3.121 -5.895 1.00 66.75 85 GLU A O 1
ATOM 633 N N . PHE A 1 86 ? 19.748 4.308 -4.330 1.00 77.19 86 PHE A N 1
ATOM 634 C CA . PHE A 1 86 ? 18.881 3.939 -3.213 1.00 77.19 86 PHE A CA 1
ATOM 635 C C . PHE A 1 86 ? 17.589 4.753 -3.310 1.00 77.19 86 PHE A C 1
ATOM 637 O O . PHE A 1 86 ? 17.655 5.979 -3.413 1.00 77.19 86 PHE A O 1
ATOM 644 N N . GLY A 1 87 ? 16.441 4.078 -3.248 1.00 85.56 87 GLY A N 1
ATOM 645 C CA . GLY A 1 87 ? 15.122 4.705 -3.331 1.00 85.56 87 GLY A CA 1
ATOM 646 C C . GLY A 1 87 ? 14.297 4.213 -4.518 1.00 85.56 87 GLY A C 1
ATOM 647 O O . GLY A 1 87 ? 14.722 3.370 -5.307 1.00 85.56 87 GLY A O 1
ATOM 648 N N . PHE A 1 88 ? 13.072 4.719 -4.621 1.00 89.38 88 PHE A N 1
ATOM 649 C CA . PHE A 1 88 ? 12.097 4.271 -5.618 1.00 89.38 88 PHE A CA 1
ATOM 650 C C . PHE A 1 88 ? 11.854 5.276 -6.741 1.00 89.38 88 PHE A C 1
ATOM 652 O O . PHE A 1 88 ? 11.245 4.911 -7.752 1.00 89.38 88 PHE A O 1
ATOM 659 N N . ARG A 1 89 ? 12.280 6.533 -6.601 1.00 90.00 89 ARG A N 1
ATOM 660 C CA . ARG A 1 89 ? 12.126 7.528 -7.671 1.00 90.00 89 ARG A CA 1
ATOM 661 C C . ARG A 1 89 ? 12.815 7.062 -8.952 1.00 90.00 89 ARG A C 1
ATOM 663 O O . ARG A 1 89 ? 13.955 6.620 -8.928 1.00 90.00 89 ARG A O 1
ATOM 670 N N . GLY A 1 90 ? 12.111 7.160 -10.077 1.00 88.31 90 GLY A N 1
ATOM 671 C CA . GLY A 1 90 ? 12.580 6.658 -11.371 1.00 88.31 90 GLY A CA 1
ATOM 672 C C . GLY A 1 90 ? 12.250 5.185 -11.627 1.00 88.31 90 GLY A C 1
ATOM 673 O O . GLY A 1 90 ? 12.517 4.686 -12.718 1.00 88.31 90 GLY A O 1
ATOM 674 N N . THR A 1 91 ? 11.644 4.485 -10.661 1.00 90.81 91 THR A N 1
ATOM 675 C CA . THR A 1 91 ? 11.190 3.093 -10.820 1.00 90.81 91 THR A CA 1
ATOM 676 C C . THR A 1 91 ? 9.679 2.973 -11.055 1.00 90.81 91 THR A C 1
ATOM 678 O O . THR A 1 91 ? 9.139 1.865 -11.116 1.00 90.81 91 THR A O 1
ATOM 681 N N . GLU A 1 92 ? 8.969 4.094 -11.219 1.00 94.00 92 GLU A N 1
ATOM 682 C CA . GLU A 1 92 ? 7.535 4.111 -11.498 1.00 94.00 92 GLU A CA 1
ATOM 683 C C . GLU A 1 92 ? 7.210 3.365 -12.800 1.00 94.00 92 GLU A C 1
ATOM 685 O O . GLU A 1 92 ? 7.854 3.532 -13.828 1.00 94.00 92 GLU A O 1
ATOM 690 N N . GLY A 1 93 ? 6.166 2.540 -12.774 1.00 92.00 93 GLY A N 1
ATOM 691 C CA . GLY A 1 93 ? 5.793 1.657 -13.877 1.00 92.00 93 GLY A CA 1
ATOM 692 C C . GLY A 1 93 ? 6.408 0.262 -13.783 1.00 92.00 93 GLY A C 1
ATOM 693 O O . GLY A 1 93 ? 5.881 -0.657 -14.419 1.00 92.00 93 GLY A O 1
ATOM 694 N N . ARG A 1 94 ? 7.444 0.057 -12.957 1.00 92.62 94 ARG A N 1
ATOM 695 C CA . ARG A 1 94 ? 8.005 -1.276 -12.694 1.00 92.62 94 ARG A CA 1
ATOM 696 C C . ARG A 1 94 ? 7.093 -2.129 -11.821 1.00 92.62 94 ARG A C 1
ATOM 698 O O . ARG A 1 94 ? 6.295 -1.632 -11.022 1.00 92.62 94 ARG A O 1
ATOM 705 N N . LEU A 1 95 ? 7.224 -3.443 -11.987 1.00 93.31 95 LEU A N 1
ATOM 706 C CA . LEU A 1 95 ? 6.571 -4.414 -11.120 1.00 93.31 95 LEU A CA 1
ATOM 707 C C . LEU A 1 95 ? 7.326 -4.561 -9.795 1.00 93.31 95 LEU A C 1
ATOM 709 O O . LEU A 1 95 ? 8.533 -4.790 -9.768 1.00 93.31 95 LEU A O 1
ATOM 713 N N . LEU A 1 96 ? 6.576 -4.486 -8.706 1.00 94.25 96 LEU A N 1
ATOM 714 C CA . LEU A 1 96 ? 7.010 -4.677 -7.335 1.00 94.25 96 LEU A CA 1
ATOM 715 C C . LEU A 1 96 ? 6.392 -5.972 -6.799 1.00 94.25 96 LEU A C 1
ATOM 717 O O . LEU A 1 96 ? 5.174 -6.154 -6.831 1.00 94.25 96 LEU A O 1
ATOM 721 N N . LEU A 1 97 ? 7.230 -6.884 -6.316 1.00 94.94 97 LEU A N 1
ATOM 722 C CA . LEU A 1 97 ? 6.799 -8.113 -5.663 1.00 94.94 97 LEU A CA 1
ATOM 723 C C . LEU A 1 97 ? 6.858 -7.921 -4.147 1.00 94.94 97 LEU A C 1
ATOM 725 O O . LEU A 1 97 ? 7.942 -7.879 -3.573 1.00 94.94 97 LEU A O 1
ATOM 729 N N . LEU A 1 98 ? 5.697 -7.827 -3.509 1.00 95.12 98 LEU A N 1
ATOM 730 C CA . LEU A 1 98 ? 5.539 -7.771 -2.059 1.00 95.12 98 LEU A CA 1
ATOM 731 C C . LEU A 1 98 ? 5.640 -9.199 -1.521 1.00 95.12 98 LEU A C 1
ATOM 733 O O . LEU A 1 98 ? 4.747 -10.016 -1.753 1.00 95.12 98 LEU A O 1
ATOM 737 N N . GLN A 1 99 ? 6.764 -9.529 -0.893 1.00 93.25 99 GLN A N 1
ATOM 738 C CA . GLN A 1 99 ? 7.033 -10.875 -0.385 1.00 93.25 99 GLN A CA 1
ATOM 739 C C . GLN A 1 99 ? 6.448 -11.066 1.008 1.00 93.25 99 GLN A C 1
ATOM 741 O O . GLN A 1 99 ? 5.908 -12.134 1.285 1.00 93.25 99 GLN A O 1
ATOM 746 N N . ASP A 1 100 ? 6.540 -10.023 1.830 1.00 94.00 100 ASP A N 1
ATOM 747 C CA . ASP A 1 100 ? 5.971 -9.966 3.168 1.00 94.00 100 ASP A CA 1
ATOM 748 C C . ASP A 1 100 ? 5.278 -8.616 3.359 1.00 94.00 100 ASP A C 1
ATOM 750 O O . ASP A 1 100 ? 5.887 -7.559 3.150 1.00 94.00 100 ASP A O 1
ATOM 754 N N . CYS A 1 101 ? 3.981 -8.656 3.654 1.00 93.75 101 CYS A N 1
ATOM 755 C CA . CYS A 1 101 ? 3.184 -7.457 3.870 1.00 93.75 101 CYS A CA 1
ATOM 756 C C . CYS A 1 101 ? 1.979 -7.724 4.777 1.00 93.75 101 CYS A C 1
ATOM 758 O O . CYS A 1 101 ? 1.419 -8.816 4.781 1.00 93.75 101 CYS A O 1
ATOM 760 N N . GLY A 1 102 ? 1.549 -6.707 5.514 1.00 94.12 102 GLY A N 1
ATOM 761 C CA . GLY A 1 102 ? 0.367 -6.737 6.374 1.00 94.12 102 GLY A CA 1
ATOM 762 C C . GLY A 1 102 ? -0.639 -5.668 5.965 1.00 94.12 102 GLY A C 1
ATOM 763 O O . GLY A 1 102 ? -0.252 -4.608 5.475 1.00 94.12 102 GLY A O 1
ATOM 764 N N . VAL A 1 103 ? -1.933 -5.933 6.158 1.00 95.12 103 VAL A N 1
ATOM 765 C CA . VAL A 1 103 ? -2.979 -4.906 6.036 1.00 95.12 103 VAL A CA 1
AT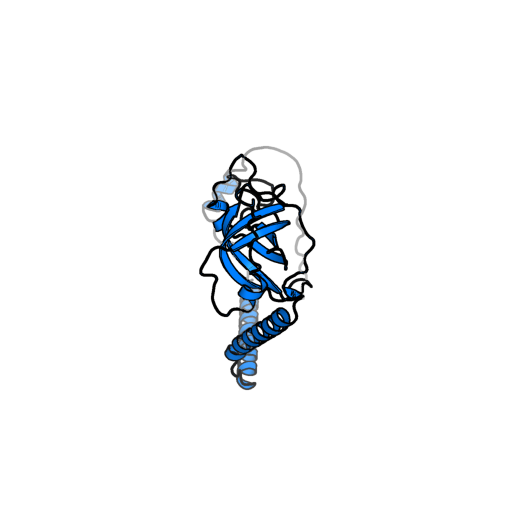OM 766 C C . VAL A 1 103 ? -3.103 -4.193 7.377 1.00 95.12 103 VAL A C 1
ATOM 768 O O . VAL A 1 103 ? -3.291 -4.844 8.401 1.00 95.12 103 VAL A O 1
ATOM 771 N N . HIS A 1 104 ? -3.035 -2.867 7.360 1.00 93.56 104 HIS A N 1
ATOM 772 C CA . HIS A 1 104 ? -3.159 -2.025 8.545 1.00 93.56 104 HIS A CA 1
ATOM 773 C C . HIS A 1 104 ? -4.194 -0.922 8.325 1.00 93.56 104 HIS A C 1
ATOM 775 O O . HIS A 1 104 ? -4.500 -0.544 7.190 1.00 93.56 104 HIS A O 1
ATOM 781 N N . VAL A 1 105 ? -4.727 -0.405 9.430 1.00 94.06 105 VAL A N 1
ATOM 782 C CA . VAL A 1 105 ? -5.667 0.717 9.449 1.00 94.06 105 VAL A CA 1
ATOM 783 C C . VAL A 1 105 ? -4.925 1.964 9.910 1.00 94.06 105 VAL A C 1
ATOM 785 O O . VAL A 1 105 ? -4.361 1.987 11.000 1.00 94.06 105 VAL A O 1
ATOM 788 N N . GLN A 1 106 ? -4.945 3.009 9.088 1.00 92.94 106 GLN A N 1
ATOM 789 C CA . GLN A 1 106 ? -4.556 4.352 9.496 1.00 92.94 106 GLN A CA 1
ATOM 790 C C . GLN A 1 106 ? -5.805 5.071 9.998 1.00 92.94 106 GLN A C 1
ATOM 792 O O . GLN A 1 106 ? -6.780 5.220 9.258 1.00 92.94 106 GLN A O 1
ATOM 797 N N . VAL A 1 107 ? -5.777 5.531 11.246 1.00 91.25 107 VAL A N 1
ATOM 798 C CA . VAL A 1 107 ? -6.844 6.371 11.806 1.00 91.25 107 VAL A CA 1
ATOM 799 C C . VAL A 1 107 ? -6.716 7.788 11.241 1.00 91.25 107 VAL A C 1
ATOM 801 O O . VAL A 1 107 ? -5.624 8.217 10.866 1.00 91.25 107 VAL A O 1
ATOM 804 N N . ALA A 1 108 ? -7.838 8.507 11.159 1.00 89.38 108 ALA A N 1
ATOM 805 C CA . ALA A 1 108 ? -7.873 9.874 10.654 1.00 89.38 108 ALA A CA 1
ATOM 806 C C . ALA A 1 108 ? -6.901 10.778 11.432 1.00 89.38 108 ALA A C 1
ATOM 808 O O . ALA A 1 108 ? -7.026 10.945 12.645 1.00 89.38 108 ALA A O 1
ATOM 809 N N . GLU A 1 109 ? -5.953 11.379 10.718 1.00 86.81 109 GLU A N 1
ATOM 810 C CA . GLU A 1 109 ? -4.876 12.185 11.288 1.00 86.81 109 GLU A CA 1
ATOM 811 C C . GLU A 1 109 ? -4.578 13.374 10.368 1.00 86.81 109 GLU A C 1
ATOM 813 O O . GLU A 1 109 ? -4.605 13.255 9.144 1.00 86.81 109 GLU A O 1
ATOM 818 N N . GLY A 1 110 ? -4.339 14.560 10.941 1.00 79.56 110 GLY A N 1
ATOM 819 C CA . GLY A 1 110 ? -3.904 15.734 10.171 1.00 79.56 110 GLY A CA 1
ATOM 820 C C . GLY A 1 110 ? -4.870 16.203 9.069 1.00 79.56 110 GLY A C 1
ATOM 821 O O . GLY A 1 110 ? -4.450 16.891 8.144 1.00 79.56 110 GLY A O 1
ATOM 822 N N . GLY A 1 111 ? -6.154 15.835 9.144 1.00 83.62 111 GLY A N 1
ATOM 823 C CA . GLY A 1 111 ? -7.161 16.144 8.121 1.00 83.62 111 GLY A CA 1
ATOM 824 C C . GLY A 1 111 ? -7.276 15.108 6.996 1.00 83.62 111 GLY A C 1
ATOM 825 O O . GLY A 1 111 ? -8.165 15.245 6.154 1.00 83.62 111 GLY A O 1
ATOM 826 N N . ALA A 1 112 ? -6.442 14.064 6.989 1.00 88.31 112 ALA A N 1
ATOM 827 C CA . ALA A 1 112 ? -6.637 12.897 6.136 1.00 88.31 112 ALA A CA 1
ATOM 828 C C . ALA A 1 112 ? -7.691 11.955 6.755 1.00 88.31 112 ALA A C 1
ATOM 830 O O . ALA A 1 112 ? -7.690 11.757 7.975 1.00 88.31 112 ALA A O 1
ATOM 831 N N . PRO A 1 113 ? -8.612 11.387 5.952 1.00 91.50 113 PRO A N 1
ATOM 832 C CA . PRO A 1 113 ? -9.569 10.405 6.447 1.00 91.50 113 PRO A CA 1
ATOM 833 C C . PRO A 1 113 ? -8.862 9.103 6.840 1.00 91.50 113 PRO A C 1
ATOM 835 O O . PRO A 1 113 ? -7.750 8.827 6.391 1.00 91.50 113 PRO A O 1
ATOM 838 N N . ALA A 1 114 ? -9.535 8.290 7.654 1.00 93.56 114 ALA A N 1
ATOM 839 C CA . ALA A 1 114 ? -9.065 6.944 7.945 1.00 93.56 114 ALA A CA 1
ATOM 840 C C . ALA A 1 114 ? -9.032 6.094 6.666 1.00 93.56 114 ALA A C 1
ATOM 842 O O . ALA A 1 114 ? -9.868 6.270 5.775 1.00 93.56 114 ALA A O 1
ATOM 843 N N . GLU A 1 115 ? -8.084 5.166 6.581 1.00 96.31 115 GLU A N 1
ATOM 844 C CA . GLU A 1 115 ? -7.911 4.319 5.403 1.00 96.31 115 GLU A CA 1
ATOM 845 C C . GLU A 1 115 ? -7.161 3.019 5.704 1.00 96.31 115 GLU A C 1
ATOM 847 O O . GLU A 1 115 ? -6.355 2.947 6.632 1.00 96.31 115 GLU A O 1
ATOM 852 N N . PHE A 1 116 ? -7.377 1.998 4.872 1.00 96.75 116 PHE A N 1
ATOM 853 C CA . PHE A 1 116 ? -6.492 0.839 4.826 1.00 96.75 116 PHE A CA 1
ATOM 854 C C . PHE A 1 116 ? -5.230 1.151 4.024 1.00 96.75 116 PHE A C 1
ATOM 856 O O . PHE A 1 116 ? -5.289 1.754 2.945 1.00 96.75 116 PHE A O 1
ATOM 863 N N . TYR A 1 117 ? -4.098 0.662 4.519 1.00 96.88 117 TYR A N 1
ATOM 864 C CA . TYR A 1 117 ? -2.814 0.674 3.829 1.00 96.88 117 TYR A CA 1
ATOM 865 C C . TYR A 1 117 ? -2.080 -0.651 4.057 1.00 96.88 117 TYR A C 1
ATOM 867 O O . TYR A 1 117 ? -2.460 -1.451 4.914 1.00 96.88 117 TYR A O 1
ATOM 875 N N . LEU A 1 118 ? -1.038 -0.901 3.268 1.00 96.88 118 LEU A N 1
ATOM 876 C CA . LEU A 1 118 ? -0.177 -2.067 3.438 1.00 96.88 118 LEU A CA 1
ATOM 877 C C . LEU A 1 118 ? 1.139 -1.664 4.087 1.00 96.88 118 LEU A C 1
ATOM 879 O O . LEU A 1 118 ? 1.790 -0.738 3.612 1.00 96.88 118 LEU A O 1
ATOM 883 N N . GLN A 1 119 ? 1.560 -2.377 5.122 1.00 96.56 119 GLN A N 1
ATOM 884 C CA . GLN A 1 119 ? 2.947 -2.352 5.576 1.00 96.56 119 GLN A CA 1
ATOM 885 C C . GLN A 1 119 ? 3.717 -3.425 4.812 1.00 96.56 119 GLN A C 1
ATOM 887 O O . GLN A 1 119 ? 3.204 -4.525 4.629 1.00 96.56 119 GLN A O 1
ATOM 892 N N . VAL A 1 120 ? 4.912 -3.107 4.326 1.00 96.19 120 VAL A N 1
ATOM 893 C CA . VAL A 1 120 ? 5.742 -4.012 3.528 1.00 96.19 120 VAL A CA 1
ATOM 894 C C . VAL A 1 120 ? 7.078 -4.187 4.225 1.00 96.19 120 VAL A C 1
ATOM 896 O O . VAL A 1 120 ? 7.884 -3.258 4.253 1.00 96.19 120 VAL A O 1
ATOM 899 N N . ASP A 1 121 ? 7.306 -5.395 4.726 1.00 94.44 121 ASP A N 1
ATOM 900 C CA . ASP A 1 121 ? 8.518 -5.764 5.462 1.00 94.44 121 ASP A CA 1
ATOM 901 C C . ASP A 1 121 ? 9.540 -6.479 4.574 1.00 94.44 121 ASP A C 1
ATOM 903 O O . ASP A 1 121 ? 10.724 -6.557 4.896 1.00 94.44 121 ASP A O 1
ATOM 907 N N . ARG A 1 122 ? 9.110 -6.956 3.398 1.00 94.00 122 ARG A N 1
ATOM 908 C CA . ARG A 1 122 ? 10.016 -7.524 2.401 1.00 94.00 122 ARG A CA 1
ATOM 909 C C . ARG A 1 122 ? 9.476 -7.383 0.988 1.00 94.00 122 ARG A C 1
ATOM 911 O O . ARG A 1 122 ? 8.325 -7.730 0.707 1.00 94.00 122 ARG A O 1
ATOM 918 N N . PHE A 1 123 ? 10.325 -6.948 0.061 1.00 94.31 123 PHE A N 1
ATOM 919 C CA . PHE A 1 123 ? 9.949 -6.782 -1.341 1.00 94.31 123 PHE A CA 1
ATOM 920 C C . PHE A 1 123 ? 11.066 -7.178 -2.312 1.00 94.31 123 PHE A C 1
ATOM 922 O O . PHE A 1 123 ? 12.202 -7.452 -1.935 1.00 94.31 123 PHE A O 1
ATOM 929 N N . SER A 1 124 ? 10.734 -7.231 -3.599 1.00 92.19 124 SER A N 1
ATOM 93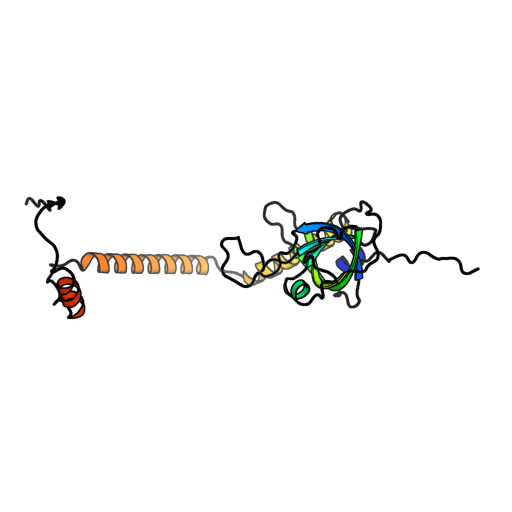0 C CA . SER A 1 124 ? 11.710 -7.289 -4.687 1.00 92.19 124 SER A CA 1
ATOM 931 C C . SER A 1 124 ? 11.206 -6.509 -5.890 1.00 92.19 124 SER A C 1
ATO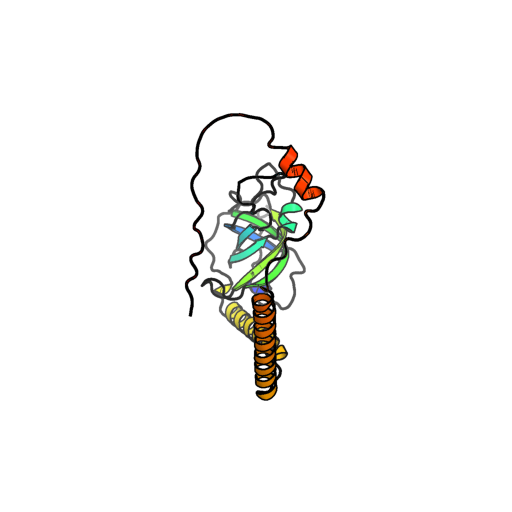M 933 O O . SER A 1 124 ? 10.041 -6.627 -6.274 1.00 92.19 124 SER A O 1
ATOM 935 N N . LEU A 1 125 ? 12.084 -5.723 -6.506 1.00 91.19 125 LEU A N 1
ATOM 936 C CA . LEU A 1 125 ? 11.746 -4.918 -7.672 1.00 91.19 125 LEU A CA 1
ATOM 937 C C . LEU A 1 125 ? 12.086 -5.689 -8.952 1.00 91.19 125 LEU A C 1
ATOM 939 O O . LEU A 1 125 ? 13.240 -6.004 -9.227 1.00 91.19 125 LEU A O 1
ATOM 943 N N . LEU A 1 126 ? 11.077 -6.007 -9.757 1.00 89.56 126 LEU A N 1
ATOM 944 C CA . LEU A 1 126 ? 11.245 -6.816 -10.963 1.00 89.56 126 LEU A CA 1
ATOM 945 C C . LEU A 1 126 ? 11.660 -5.936 -12.151 1.00 89.56 126 LEU A C 1
ATOM 947 O O . LEU A 1 126 ? 11.236 -4.782 -12.244 1.00 89.56 126 LEU A O 1
ATOM 951 N N . PRO A 1 127 ? 12.473 -6.436 -13.098 1.00 85.00 127 PRO A N 1
ATOM 952 C CA . PRO A 1 127 ? 12.964 -5.645 -14.237 1.00 85.00 127 PRO A CA 1
ATOM 953 C C . PRO A 1 127 ? 11.866 -5.289 -15.252 1.00 85.00 127 PRO A C 1
ATOM 955 O O . PRO A 1 127 ? 12.096 -4.539 -16.192 1.00 85.00 127 PRO A O 1
ATOM 958 N N . THR A 1 128 ? 10.665 -5.849 -15.101 1.00 84.62 128 THR A N 1
ATOM 959 C CA . THR A 1 128 ? 9.543 -5.607 -16.010 1.00 84.62 128 THR A CA 1
ATOM 960 C C . THR A 1 128 ? 8.916 -4.242 -15.744 1.00 84.62 128 THR A C 1
ATOM 962 O O . THR A 1 128 ? 8.307 -4.037 -14.695 1.00 84.62 128 THR A O 1
ATOM 965 N N . GLU A 1 129 ? 9.004 -3.348 -16.723 1.00 89.25 129 GLU A N 1
ATOM 966 C CA . GLU A 1 129 ? 8.297 -2.068 -16.748 1.00 89.25 129 GLU A CA 1
ATOM 967 C C . GLU A 1 129 ? 7.021 -2.177 -17.594 1.00 89.25 129 GLU A C 1
ATOM 969 O O . GLU A 1 129 ? 6.999 -2.815 -18.651 1.00 89.25 129 GLU A O 1
ATOM 974 N N . GLN A 1 130 ? 5.930 -1.585 -17.114 1.00 87.44 130 GLN A N 1
ATOM 975 C CA . GLN A 1 130 ? 4.650 -1.538 -17.811 1.00 87.44 130 GLN A CA 1
ATOM 976 C C . GLN A 1 130 ? 4.102 -0.105 -17.839 1.00 87.44 130 GLN A C 1
ATOM 978 O O . GLN A 1 130 ? 4.379 0.683 -16.934 1.00 87.44 130 GLN A O 1
ATOM 983 N N . PRO A 1 131 ? 3.268 0.245 -18.837 1.00 90.38 131 PRO A N 1
ATOM 984 C CA . PRO A 1 131 ? 2.543 1.509 -18.826 1.00 90.38 131 PRO A CA 1
ATOM 985 C C . PRO A 1 131 ? 1.679 1.631 -17.570 1.00 90.38 131 PRO A C 1
ATOM 987 O O . PRO A 1 131 ? 0.998 0.680 -17.184 1.00 90.38 131 PRO A O 1
ATOM 990 N N . ARG A 1 132 ? 1.692 2.806 -16.942 1.00 92.00 132 ARG A N 1
ATOM 991 C CA . ARG A 1 132 ? 0.874 3.086 -15.759 1.00 92.00 132 ARG A CA 1
ATOM 992 C C . ARG A 1 132 ? -0.564 3.362 -16.178 1.00 92.00 132 ARG A C 1
ATOM 994 O O . ARG A 1 132 ? -0.817 4.248 -16.995 1.00 92.00 132 ARG A O 1
ATOM 1001 N N . LEU A 1 133 ? -1.503 2.616 -15.606 1.00 90.62 133 LEU A N 1
ATOM 1002 C CA . LEU A 1 133 ? -2.931 2.857 -15.784 1.00 90.62 133 LEU A CA 1
ATOM 1003 C C . LEU A 1 133 ? -3.477 3.613 -14.573 1.00 90.62 133 LEU A C 1
ATOM 1005 O O . LEU A 1 133 ? -3.157 3.288 -13.431 1.00 90.62 133 LEU A O 1
ATOM 1009 N N . ARG A 1 134 ? -4.346 4.597 -14.816 1.00 91.38 134 ARG A N 1
ATOM 1010 C CA . ARG A 1 134 ? -5.101 5.240 -13.742 1.00 91.38 134 ARG A CA 1
ATOM 1011 C C . ARG A 1 134 ? -6.150 4.263 -13.218 1.00 91.38 134 ARG A C 1
ATOM 1013 O O . ARG A 1 134 ? -7.065 3.898 -13.951 1.00 91.38 134 ARG A O 1
ATOM 1020 N N . VAL A 1 135 ? -6.015 3.881 -11.956 1.00 95.44 135 VAL A N 1
ATOM 1021 C CA . VAL A 1 135 ? -6.943 3.002 -11.237 1.00 95.44 135 VAL A CA 1
ATOM 1022 C C . VAL A 1 135 ? -7.521 3.737 -10.022 1.00 95.44 135 VAL A C 1
ATOM 1024 O O . VAL A 1 135 ? -6.875 4.654 -9.508 1.00 95.44 135 VAL A O 1
ATOM 1027 N N . PRO A 1 136 ? -8.744 3.404 -9.582 1.00 96.19 136 PRO A N 1
ATOM 1028 C CA . PRO A 1 136 ? -9.307 3.938 -8.346 1.00 96.19 136 PRO A CA 1
ATOM 1029 C C . PRO A 1 136 ? -8.564 3.406 -7.112 1.00 96.19 136 PRO A C 1
ATOM 1031 O O . PRO A 1 136 ? -8.039 2.294 -7.117 1.00 96.19 136 PRO A O 1
ATOM 1034 N N . GLY A 1 137 ? -8.564 4.176 -6.023 1.00 96.31 137 GLY A N 1
ATOM 1035 C CA . GLY A 1 137 ? -8.055 3.699 -4.736 1.00 96.31 137 GLY A CA 1
ATOM 1036 C C . GLY A 1 137 ? -8.969 2.632 -4.135 1.00 96.31 137 GLY A C 1
ATOM 1037 O O . GLY A 1 137 ? -10.188 2.767 -4.198 1.00 96.31 137 GLY A O 1
ATOM 1038 N N . CYS A 1 138 ? -8.404 1.597 -3.515 1.00 96.81 138 CYS A N 1
ATOM 1039 C CA . CYS A 1 138 ? -9.179 0.534 -2.864 1.00 96.81 138 CYS A CA 1
ATOM 1040 C C . CYS A 1 138 ? -10.124 1.064 -1.772 1.00 96.81 138 CYS A C 1
ATOM 1042 O O . CYS A 1 138 ? -11.240 0.574 -1.654 1.00 96.81 138 CYS A O 1
ATOM 1044 N N . ASN A 1 139 ? -9.743 2.126 -1.056 1.00 96.44 139 ASN A N 1
ATOM 1045 C CA . ASN A 1 139 ? -10.588 2.783 -0.049 1.00 96.44 139 ASN A CA 1
ATOM 1046 C C . ASN A 1 139 ? -11.809 3.527 -0.640 1.00 96.44 139 ASN A C 1
ATOM 1048 O O . ASN A 1 139 ? -12.643 4.037 0.103 1.00 96.44 139 ASN A O 1
ATOM 1052 N N . GLN A 1 140 ? -11.938 3.613 -1.970 1.00 95.56 140 GLN A N 1
ATOM 1053 C CA . GLN A 1 140 ? -13.148 4.117 -2.640 1.00 95.56 140 GLN A CA 1
ATOM 1054 C C . GLN A 1 140 ? -14.188 3.009 -2.871 1.00 95.56 140 GLN A C 1
ATOM 1056 O O . GLN A 1 140 ? -15.321 3.304 -3.250 1.00 95.56 140 GLN A O 1
ATOM 1061 N N . ASP A 1 141 ? -13.816 1.743 -2.665 1.00 97.38 141 ASP A N 1
ATOM 1062 C CA . ASP A 1 141 ? -14.719 0.604 -2.777 1.00 97.38 141 ASP A CA 1
ATOM 1063 C C . ASP A 1 141 ? -15.678 0.545 -1.579 1.00 97.38 141 ASP A C 1
ATOM 1065 O O . ASP A 1 141 ? -15.263 0.652 -0.425 1.00 97.38 141 ASP A O 1
ATOM 1069 N N . LEU A 1 142 ? -16.972 0.356 -1.849 1.00 96.69 142 LEU A N 1
ATOM 1070 C CA . LEU A 1 142 ? -18.015 0.389 -0.818 1.00 96.69 142 LEU A CA 1
ATOM 1071 C C . LEU A 1 142 ? -17.870 -0.723 0.223 1.00 96.69 142 LEU A C 1
ATOM 1073 O O . LEU A 1 142 ? -18.213 -0.510 1.383 1.00 96.69 142 LEU A O 1
ATOM 1077 N N . ASP A 1 143 ? -17.405 -1.908 -0.168 1.00 96.94 143 ASP A N 1
ATOM 1078 C CA . ASP A 1 143 ? -17.271 -3.019 0.773 1.00 96.94 143 ASP A CA 1
ATOM 1079 C C . ASP A 1 143 ? -16.010 -2.854 1.626 1.00 96.94 143 ASP A C 1
ATOM 1081 O O . ASP A 1 143 ? -16.030 -3.167 2.816 1.00 96.94 143 ASP A O 1
ATOM 1085 N N . VAL A 1 144 ? -14.949 -2.273 1.054 1.00 96.62 144 VAL A N 1
ATOM 1086 C CA . VAL A 1 144 ? -13.755 -1.863 1.811 1.00 96.62 144 VAL A CA 1
ATOM 1087 C C . VAL A 1 144 ? -14.102 -0.768 2.819 1.00 96.62 144 VAL A C 1
ATOM 1089 O O . VAL A 1 144 ? -13.691 -0.858 3.972 1.00 96.62 144 VAL A O 1
ATOM 1092 N N . GLN A 1 145 ? -14.900 0.228 2.426 1.00 96.44 145 GLN A N 1
ATOM 1093 C CA . GLN A 1 145 ? -15.351 1.285 3.335 1.00 96.44 145 GLN A CA 1
ATOM 1094 C C . GLN A 1 145 ? -16.164 0.733 4.503 1.00 96.44 145 GLN A C 1
ATOM 1096 O O . GLN A 1 145 ? -15.899 1.107 5.639 1.00 96.44 145 GLN A O 1
ATOM 1101 N N . LYS A 1 146 ? -17.116 -0.177 4.254 1.00 95.88 146 LYS A N 1
ATOM 1102 C CA . LYS A 1 146 ? -17.877 -0.828 5.336 1.00 95.88 146 LYS A CA 1
ATOM 1103 C C . LYS A 1 146 ? -16.942 -1.515 6.328 1.00 95.88 146 LYS A C 1
ATOM 1105 O O . LYS A 1 146 ? -17.001 -1.206 7.509 1.00 95.88 146 LYS A O 1
ATOM 1110 N N . LYS A 1 147 ? -16.016 -2.342 5.828 1.00 95.50 147 LYS A N 1
ATOM 1111 C CA . LYS A 1 147 ? -15.044 -3.036 6.681 1.00 95.50 147 LYS A CA 1
ATOM 1112 C C . LYS A 1 147 ? -14.156 -2.065 7.463 1.00 95.50 147 LYS A C 1
ATOM 1114 O O . LYS A 1 147 ? -13.819 -2.336 8.607 1.00 95.50 147 LYS A O 1
ATOM 1119 N N . LEU A 1 148 ? -13.782 -0.933 6.865 1.00 94.56 148 LEU A N 1
ATOM 1120 C CA . LEU A 1 148 ? -12.996 0.096 7.545 1.00 94.56 148 LEU A CA 1
ATOM 1121 C C . LEU A 1 148 ? -13.760 0.676 8.737 1.00 94.56 148 LEU A C 1
ATOM 1123 O O . LEU A 1 148 ? -13.187 0.805 9.815 1.00 94.56 148 LEU A O 1
ATOM 1127 N N . TYR A 1 149 ? -15.039 1.011 8.550 1.00 92.75 149 TYR A N 1
ATOM 1128 C CA . TYR A 1 149 ? -15.883 1.496 9.641 1.00 92.75 149 TYR A CA 1
ATOM 1129 C C . TYR A 1 149 ? -16.049 0.440 10.736 1.00 92.75 149 TYR A C 1
ATOM 1131 O O . TYR A 1 149 ? -15.873 0.781 11.902 1.00 92.75 149 TYR A O 1
ATOM 1139 N N . ASP A 1 150 ? -16.274 -0.825 10.369 1.00 92.62 150 ASP A N 1
ATOM 1140 C CA . ASP A 1 150 ? -16.371 -1.931 11.330 1.00 92.62 150 ASP A CA 1
ATOM 1141 C C . ASP A 1 150 ? -15.085 -2.047 12.180 1.00 92.62 150 ASP A C 1
ATOM 1143 O O . ASP A 1 150 ? -15.147 -2.056 13.409 1.00 92.62 150 ASP A O 1
ATOM 1147 N N . CYS A 1 151 ? -13.900 -2.027 11.550 1.00 90.19 151 CYS A N 1
ATOM 1148 C CA . CYS A 1 151 ? -12.617 -2.066 12.266 1.00 90.19 151 CYS A CA 1
ATOM 1149 C C . CYS A 1 151 ? -12.413 -0.852 13.189 1.00 90.19 151 CYS A C 1
ATOM 1151 O O . CYS A 1 151 ? -11.877 -0.983 14.289 1.00 90.19 151 CYS A O 1
ATOM 1153 N N . LEU A 1 152 ? -12.823 0.346 12.762 1.00 90.12 152 LEU A N 1
ATOM 1154 C CA . LEU A 1 152 ? -12.715 1.552 13.589 1.00 90.12 152 LEU A CA 1
ATOM 1155 C C . LEU A 1 152 ? -13.647 1.493 14.808 1.00 90.12 152 LEU A C 1
ATOM 1157 O O . LEU A 1 152 ? -13.249 1.919 15.893 1.00 90.12 152 LEU A O 1
ATOM 1161 N N . GLU A 1 153 ? -14.861 0.958 14.660 1.00 88.06 153 GLU A N 1
ATOM 1162 C CA . GLU A 1 153 ? -15.798 0.771 15.775 1.00 88.06 153 GLU A CA 1
ATOM 1163 C C . GLU A 1 153 ? -15.284 -0.251 16.801 1.00 88.06 153 GLU A C 1
ATOM 1165 O O . GLU A 1 153 ? -15.420 -0.028 18.009 1.00 88.06 153 GLU A O 1
ATOM 1170 N N . GLU A 1 154 ? -14.635 -1.330 16.352 1.00 82.25 154 GLU A N 1
ATOM 1171 C CA . GLU A 1 154 ? -13.971 -2.304 17.229 1.00 82.25 154 GLU A CA 1
ATOM 1172 C C . GLU A 1 154 ? -12.843 -1.652 18.044 1.00 82.25 154 GLU A C 1
ATOM 1174 O O . GLU A 1 154 ? -12.830 -1.760 19.272 1.00 82.25 154 GLU A O 1
ATOM 1179 N N . HIS A 1 155 ? -11.961 -0.877 17.399 1.00 72.62 155 HIS A N 1
ATOM 1180 C CA . HIS A 1 155 ? -10.892 -0.145 18.089 1.00 72.62 155 HIS A CA 1
ATOM 1181 C C . HIS A 1 155 ? -11.425 0.850 19.132 1.00 72.62 155 HIS A C 1
ATOM 1183 O O . HIS A 1 155 ? -10.855 0.978 20.220 1.00 72.62 155 HIS A O 1
ATOM 1189 N N . LEU A 1 156 ? -12.533 1.543 18.846 1.00 66.19 156 LEU A N 1
ATOM 1190 C CA . LEU A 1 156 ? -13.197 2.421 19.816 1.00 66.19 156 LEU A CA 1
ATOM 1191 C C . LEU A 1 156 ? -13.825 1.626 20.971 1.00 66.19 156 LEU A C 1
ATOM 1193 O O . LEU A 1 156 ? -13.780 2.063 22.121 1.00 66.19 156 LEU A O 1
ATOM 1197 N N . SER A 1 157 ? -14.382 0.449 20.693 1.00 60.38 157 SER A N 1
ATOM 1198 C CA . SER A 1 157 ? -15.000 -0.419 21.702 1.00 60.38 157 SER A CA 1
ATOM 1199 C C . SER A 1 157 ? -13.963 -1.019 22.661 1.00 60.38 157 SER A C 1
ATOM 1201 O O . SER A 1 157 ? -14.175 -1.046 23.872 1.00 60.38 157 SER A O 1
ATOM 1203 N N . GLU A 1 158 ? -12.796 -1.422 22.156 1.00 58.78 158 GLU A N 1
ATOM 1204 C CA . GLU A 1 158 ? -11.671 -1.875 22.985 1.00 58.78 158 GLU A CA 1
ATOM 1205 C C . GLU A 1 158 ? -11.072 -0.731 23.817 1.00 58.78 158 GLU A C 1
ATOM 1207 O O . GLU A 1 158 ? -10.806 -0.899 25.010 1.00 58.78 158 GLU A O 1
ATOM 1212 N N . SER A 1 159 ? -10.949 0.460 23.223 1.00 51.47 159 SER A N 1
ATOM 1213 C CA . SER A 1 159 ? -10.441 1.661 23.905 1.00 51.47 159 SER A CA 1
ATOM 1214 C C . SER A 1 159 ? -11.408 2.200 24.968 1.00 51.47 159 SER A C 1
ATOM 1216 O O . SER A 1 159 ? -10.993 2.847 25.926 1.00 51.47 159 SER A O 1
ATOM 1218 N N . THR A 1 160 ? -12.710 1.936 24.827 1.00 47.06 160 THR A N 1
ATOM 1219 C CA . THR A 1 160 ? -13.732 2.294 25.828 1.00 47.06 160 THR A CA 1
ATOM 1220 C C . THR A 1 160 ? -13.940 1.203 26.880 1.00 47.06 160 THR A C 1
ATOM 1222 O O . THR A 1 160 ? -14.370 1.509 27.991 1.00 47.06 160 THR A O 1
ATOM 1225 N N . SER A 1 161 ? -13.559 -0.045 26.591 1.00 43.97 161 SER A N 1
ATOM 1226 C CA . SER A 1 161 ? -13.570 -1.169 27.538 1.00 43.97 161 SER A CA 1
ATOM 1227 C C . SER A 1 161 ? -12.559 -0.994 28.684 1.00 43.97 161 SER A C 1
ATOM 1229 O O . SER A 1 161 ? -12.862 -1.353 29.823 1.00 43.97 161 SER A O 1
ATOM 1231 N N . SER A 1 162 ? -11.401 -0.357 28.450 1.00 42.78 162 SER A N 1
ATOM 1232 C CA . SER A 1 162 ? -10.479 0.003 29.546 1.00 42.78 162 SER A CA 1
ATOM 1233 C C . SER A 1 162 ? -10.978 1.168 30.410 1.00 42.78 162 SER A C 1
ATOM 1235 O O . SER A 1 162 ? -10.448 1.383 31.495 1.00 42.78 162 SER A O 1
ATOM 1237 N N . ASN A 1 163 ? -12.025 1.876 29.972 1.00 47.00 163 ASN A N 1
ATOM 1238 C CA . ASN A 1 163 ? -12.745 2.877 30.762 1.00 47.00 163 ASN A CA 1
ATOM 1239 C C . ASN A 1 163 ? -14.033 2.296 31.360 1.00 47.00 163 ASN A C 1
ATOM 1241 O O . ASN A 1 163 ? -15.044 2.992 31.491 1.00 47.00 163 ASN A O 1
ATOM 1245 N N . ALA A 1 164 ? -13.998 1.021 31.757 1.00 49.62 164 ALA A N 1
ATOM 1246 C CA . ALA A 1 164 ? -14.989 0.442 32.647 1.00 49.62 164 ALA A CA 1
ATOM 1247 C C . ALA A 1 164 ? -15.010 1.206 33.988 1.00 49.62 164 ALA A C 1
ATOM 1249 O O . ALA A 1 164 ? -14.350 0.841 34.954 1.00 49.62 164 ALA A O 1
ATOM 1250 N N . GLY A 1 165 ? -15.810 2.272 34.018 1.00 54.31 165 GLY A N 1
ATOM 1251 C CA . GLY A 1 165 ? -16.457 2.823 35.198 1.00 54.31 165 GLY A CA 1
ATOM 1252 C C . GLY A 1 165 ? -15.541 3.446 36.242 1.00 54.31 165 GLY A C 1
ATOM 1253 O O . GLY A 1 165 ? -15.555 2.987 37.380 1.00 54.31 165 GLY A O 1
ATOM 1254 N N . LEU A 1 166 ? -14.866 4.555 35.921 1.00 56.81 166 LEU A N 1
ATOM 1255 C CA . LEU A 1 166 ? -14.570 5.517 36.985 1.00 56.81 166 LEU A CA 1
ATOM 1256 C C . LEU A 1 166 ? -15.912 6.030 37.510 1.00 56.81 166 LEU A C 1
ATOM 1258 O O . LEU A 1 166 ? -16.663 6.703 36.795 1.00 56.81 166 LEU A O 1
ATOM 1262 N N . SER A 1 167 ? -16.265 5.653 38.739 1.00 66.00 167 SER A N 1
ATOM 1263 C CA . SER A 1 167 ? -17.432 6.242 39.380 1.00 66.00 167 SER A CA 1
ATOM 1264 C C . SER A 1 167 ? -17.177 7.742 39.548 1.00 66.00 167 SER A C 1
ATOM 1266 O O . SER A 1 167 ? -16.044 8.183 39.740 1.00 66.00 167 SER A O 1
ATOM 1268 N N . LEU A 1 168 ? -18.236 8.550 39.526 1.00 64.81 168 LEU A N 1
ATOM 1269 C CA . LEU A 1 168 ? -18.127 9.994 39.771 1.00 64.81 168 LEU A CA 1
ATOM 1270 C C . LEU A 1 168 ? -17.426 10.286 41.121 1.00 64.81 168 LEU A C 1
ATOM 1272 O O . LEU A 1 168 ? -16.801 11.323 41.278 1.00 64.81 168 LEU A O 1
ATOM 1276 N N . SER A 1 169 ? -17.470 9.341 42.069 1.00 68.31 169 SER A N 1
ATOM 1277 C CA . SER A 1 169 ? -16.721 9.384 43.332 1.00 68.31 169 SER A CA 1
ATOM 1278 C C . SER A 1 169 ? -15.209 9.254 43.137 1.00 68.31 169 SER A C 1
ATOM 1280 O O . SER A 1 169 ? -14.475 10.019 43.740 1.00 68.31 169 SER A O 1
ATOM 1282 N N . GLN A 1 170 ? -14.746 8.333 42.289 1.00 70.81 170 GLN A N 1
ATOM 1283 C CA . GLN A 1 170 ? -13.316 8.125 42.031 1.00 70.81 170 GLN A CA 1
ATOM 1284 C C . GLN A 1 170 ? -12.691 9.320 41.307 1.00 70.81 170 GLN A C 1
ATOM 1286 O O . GLN A 1 170 ? -11.607 9.752 41.675 1.00 70.81 170 GLN A O 1
ATOM 1291 N N . LEU A 1 171 ? -13.415 9.922 40.358 1.00 72.69 171 LEU A N 1
ATOM 1292 C CA . LEU A 1 171 ? -12.959 11.144 39.687 1.00 72.69 171 LEU A CA 1
ATOM 1293 C C . LEU A 1 171 ? -12.868 12.335 40.663 1.00 72.69 171 LEU A C 1
ATOM 1295 O O . LEU A 1 171 ? -11.974 13.171 40.559 1.00 72.69 171 LEU A O 1
ATOM 1299 N N . LEU A 1 172 ? -13.803 12.423 41.617 1.00 73.50 172 LEU A N 1
ATOM 1300 C CA . LEU A 1 172 ? -13.788 13.461 42.651 1.00 73.50 172 LEU A CA 1
ATOM 1301 C C . LEU A 1 172 ? -12.684 13.237 43.690 1.00 73.50 172 LEU A C 1
ATOM 1303 O O . LEU A 1 172 ? -12.108 14.219 44.152 1.00 73.50 172 LEU A O 1
ATOM 1307 N N . ASP A 1 173 ? -12.381 11.986 44.041 1.00 75.25 173 ASP A N 1
ATOM 1308 C CA . ASP A 1 173 ? -11.270 11.656 44.938 1.00 75.25 173 ASP A CA 1
ATOM 1309 C C . ASP A 1 173 ? -9.915 11.931 44.268 1.00 75.25 173 ASP A C 1
ATOM 1311 O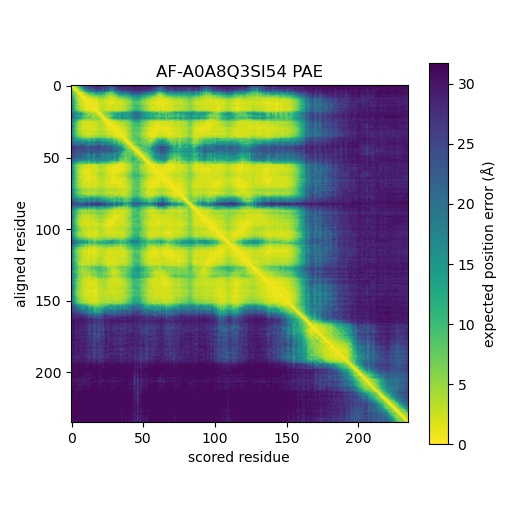 O . ASP A 1 173 ? -9.072 12.566 44.891 1.00 75.25 173 ASP A O 1
ATOM 1315 N N . GLU A 1 174 ? -9.732 11.600 42.985 1.00 71.31 174 GLU A N 1
ATOM 1316 C CA . GLU A 1 174 ? -8.513 11.957 42.236 1.00 71.31 174 GLU A CA 1
ATOM 1317 C C . GLU A 1 174 ? -8.325 13.478 42.139 1.00 71.31 174 GLU A 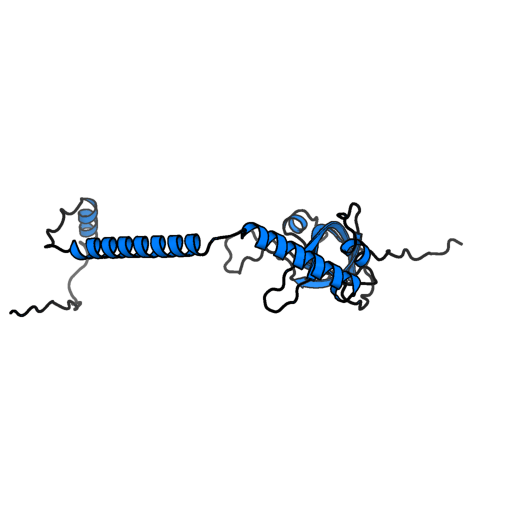C 1
ATOM 1319 O O . GLU A 1 174 ? -7.236 13.991 42.388 1.00 71.31 174 GLU A O 1
ATOM 1324 N N . MET A 1 175 ? -9.393 14.235 41.859 1.00 68.25 175 MET A N 1
ATOM 1325 C CA . MET A 1 175 ? -9.332 15.703 41.873 1.00 68.25 175 MET A CA 1
ATOM 1326 C C . MET A 1 175 ? -9.016 16.275 43.260 1.00 68.25 175 MET A C 1
ATOM 1328 O O . MET A 1 175 ? -8.402 17.339 43.374 1.00 68.25 175 MET A O 1
ATOM 1332 N N . ARG A 1 176 ? -9.462 15.602 44.324 1.00 69.50 176 ARG A N 1
ATOM 1333 C CA . ARG A 1 176 ? -9.185 16.003 45.702 1.00 69.50 176 ARG A CA 1
ATOM 1334 C C . ARG A 1 176 ? -7.739 15.712 46.086 1.00 69.50 176 ARG A C 1
ATOM 1336 O O . ARG A 1 176 ? -7.088 16.584 46.656 1.00 69.50 176 ARG A O 1
ATOM 1343 N N . GLU A 1 177 ? -7.236 14.534 45.738 1.00 70.12 177 GLU A N 1
ATOM 1344 C CA . GLU A 1 177 ? -5.835 14.162 45.921 1.00 70.12 177 GLU A CA 1
ATOM 1345 C C . GLU A 1 177 ? -4.913 15.108 45.146 1.00 70.12 177 GLU A C 1
ATOM 1347 O O . GLU A 1 177 ? -3.899 15.538 45.692 1.00 70.12 177 GLU A O 1
ATOM 1352 N N . ASP A 1 178 ? -5.280 15.511 43.929 1.00 74.62 178 ASP A N 1
ATOM 1353 C CA . ASP A 1 178 ? -4.501 16.460 43.125 1.00 74.62 178 ASP A CA 1
ATOM 1354 C C . ASP A 1 178 ? -4.481 17.869 43.753 1.00 74.62 178 ASP A C 1
ATOM 1356 O O . ASP A 1 178 ? -3.444 18.533 43.797 1.00 74.62 178 ASP A O 1
ATOM 1360 N N . GLN A 1 179 ? -5.592 18.303 44.362 1.00 71.69 179 GLN A N 1
ATOM 1361 C CA . GLN A 1 179 ? -5.656 19.557 45.120 1.00 71.69 179 GLN A CA 1
ATOM 1362 C C . GLN A 1 179 ? -4.810 19.513 46.407 1.00 71.69 179 GLN A C 1
ATOM 1364 O O . GLN A 1 179 ? -4.156 20.500 46.758 1.00 71.69 179 GLN A O 1
ATOM 1369 N N . GLU A 1 180 ? -4.788 18.379 47.109 1.00 76.94 180 GLU A N 1
ATOM 1370 C CA . GLU A 1 180 ? -3.947 18.167 48.294 1.00 76.94 180 GLU A CA 1
ATOM 1371 C C . GLU A 1 180 ? -2.453 18.108 47.923 1.00 76.94 180 GLU A C 1
ATOM 1373 O O . GLU A 1 180 ? -1.623 18.723 48.601 1.00 76.94 180 GLU A O 1
ATOM 1378 N N . HIS A 1 181 ? -2.107 17.471 46.799 1.00 75.44 181 HIS A N 1
ATOM 1379 C CA . HIS A 1 181 ? -0.750 17.463 46.242 1.00 75.44 181 HIS A CA 1
ATOM 1380 C C . HIS A 1 181 ? -0.301 18.857 45.806 1.00 75.44 181 HIS A C 1
ATOM 1382 O O . HIS A 1 181 ? 0.819 19.271 46.115 1.00 75.44 181 HIS A O 1
ATOM 1388 N N . GLN A 1 182 ? -1.172 19.617 45.142 1.00 71.88 182 GLN A N 1
ATOM 1389 C CA . GLN A 1 182 ? -0.900 21.004 44.783 1.00 71.88 182 GLN A CA 1
ATOM 1390 C C . GLN A 1 182 ? -0.675 21.865 46.034 1.00 71.88 182 GLN A C 1
ATOM 1392 O O . GLN A 1 182 ? 0.269 22.652 46.073 1.00 71.88 182 GLN A O 1
ATOM 1397 N N . GLY A 1 183 ? -1.482 21.679 47.084 1.00 78.56 183 GLY A N 1
ATOM 1398 C CA . GLY A 1 183 ? -1.294 22.340 48.376 1.00 78.56 183 GLY A CA 1
ATOM 1399 C C . GLY A 1 183 ? 0.052 22.003 49.024 1.00 78.56 183 GLY A C 1
ATOM 1400 O O . GLY A 1 183 ? 0.766 22.902 49.466 1.00 78.56 183 GLY A O 1
ATOM 1401 N N . ALA A 1 184 ? 0.453 20.730 49.011 1.00 81.31 184 ALA A N 1
ATOM 1402 C CA . ALA A 1 184 ? 1.755 20.299 49.518 1.00 81.31 184 ALA A CA 1
ATOM 1403 C C . ALA A 1 184 ? 2.924 20.899 48.717 1.00 81.31 184 ALA A C 1
ATOM 1405 O O . ALA A 1 184 ? 3.915 21.334 49.306 1.00 81.31 184 ALA A O 1
ATOM 1406 N N . LEU A 1 185 ? 2.801 20.979 47.388 1.00 77.06 185 LEU A N 1
ATOM 1407 C CA . LEU A 1 185 ? 3.788 21.623 46.517 1.00 77.06 185 LEU A CA 1
ATOM 1408 C C . LEU A 1 185 ? 3.898 23.129 46.783 1.00 77.06 185 LEU A C 1
ATOM 1410 O O . LEU A 1 185 ? 5.009 23.658 46.811 1.00 77.06 185 LEU A O 1
ATOM 1414 N N . VAL A 1 186 ? 2.777 23.812 47.028 1.00 82.00 186 VAL A N 1
ATOM 1415 C CA . VAL A 1 186 ? 2.764 25.232 47.412 1.00 82.00 186 VAL A CA 1
ATOM 1416 C C . VAL A 1 186 ? 3.441 25.431 48.767 1.00 82.00 186 VAL A C 1
ATOM 1418 O O . VAL A 1 186 ? 4.329 26.272 48.876 1.00 82.00 186 VAL A O 1
ATOM 1421 N N . CYS A 1 187 ? 3.122 24.616 49.775 1.00 77.06 187 CYS A N 1
ATOM 1422 C CA . CYS A 1 187 ? 3.780 24.690 51.083 1.00 77.06 187 CYS A CA 1
ATOM 1423 C C . CYS A 1 187 ? 5.286 24.384 51.008 1.00 77.06 187 CYS A C 1
ATOM 1425 O O . CYS A 1 187 ? 6.081 25.021 51.700 1.00 77.06 187 CYS A O 1
ATOM 1427 N N . LEU A 1 188 ? 5.703 23.438 50.159 1.00 74.62 188 LEU A N 1
ATOM 1428 C CA . LEU A 1 188 ? 7.120 23.170 49.895 1.00 74.62 188 LEU A CA 1
ATOM 1429 C C . LEU A 1 188 ? 7.802 24.370 49.231 1.00 74.62 188 LEU A C 1
ATOM 1431 O O . LEU A 1 188 ? 8.885 24.767 49.657 1.00 74.62 188 LEU A O 1
ATOM 1435 N N . ALA A 1 189 ? 7.161 24.986 48.236 1.00 76.38 189 ALA A N 1
ATOM 1436 C CA . ALA A 1 189 ? 7.677 26.185 47.585 1.00 76.38 189 ALA A CA 1
ATOM 1437 C C . ALA A 1 189 ? 7.802 27.361 48.573 1.00 76.38 189 ALA A C 1
ATOM 1439 O O . ALA A 1 189 ? 8.832 28.033 48.602 1.00 76.38 189 ALA A O 1
ATOM 1440 N N . GLU A 1 190 ? 6.815 27.568 49.446 1.00 74.12 190 GLU A N 1
ATOM 1441 C CA . GLU A 1 190 ? 6.858 28.580 50.509 1.00 74.12 190 GLU A CA 1
ATOM 1442 C C . GLU A 1 190 ? 7.942 28.285 51.553 1.00 74.12 190 GLU A C 1
ATOM 1444 O O . GLU A 1 190 ? 8.638 29.201 51.996 1.00 74.12 190 GLU A O 1
ATOM 1449 N N . SER A 1 191 ? 8.160 27.016 51.910 1.00 68.56 191 SER A N 1
ATOM 1450 C CA . SER A 1 191 ? 9.262 26.612 52.790 1.00 68.56 191 SER A CA 1
ATOM 1451 C C . SER A 1 191 ? 10.632 26.891 52.166 1.00 68.56 191 SER A C 1
ATOM 1453 O O . SER A 1 191 ? 11.566 27.243 52.885 1.00 68.56 191 SER A O 1
ATOM 1455 N N . CYS A 1 192 ? 10.774 26.752 50.845 1.00 66.50 192 CYS A N 1
ATOM 1456 C CA . CYS A 1 192 ? 12.003 27.107 50.136 1.00 66.50 192 CYS A CA 1
ATOM 1457 C C . CYS A 1 192 ? 12.207 28.627 50.053 1.00 66.50 192 CYS A C 1
ATOM 1459 O O . CYS A 1 192 ? 13.344 29.086 50.118 1.00 66.50 192 CYS A O 1
ATOM 1461 N N . LEU A 1 193 ? 11.125 29.404 49.951 1.00 61.94 193 LEU A N 1
ATOM 1462 C CA . LEU A 1 193 ? 11.169 30.870 49.916 1.00 61.94 193 LEU A CA 1
ATOM 1463 C C . LEU A 1 193 ? 11.391 31.503 51.305 1.00 61.94 193 LEU A C 1
ATOM 1465 O O . LEU A 1 193 ? 11.998 32.563 51.405 1.00 61.94 193 LEU A O 1
ATOM 1469 N N . THR A 1 194 ? 10.947 30.858 52.388 1.00 60.25 194 THR A N 1
ATOM 1470 C CA . THR A 1 194 ? 11.114 31.343 53.777 1.00 60.25 194 THR A CA 1
ATOM 1471 C C . THR A 1 194 ? 12.471 30.997 54.400 1.00 60.25 194 THR A C 1
ATOM 1473 O O . THR A 1 194 ? 12.806 31.511 55.468 1.00 60.25 194 THR A O 1
ATOM 1476 N N . LEU A 1 195 ? 13.286 30.177 53.727 1.00 54.66 195 LEU A N 1
ATOM 1477 C CA . LEU A 1 195 ? 14.651 29.826 54.140 1.00 54.66 195 LEU A CA 1
ATOM 1478 C C . LEU A 1 195 ? 15.689 30.940 53.887 1.00 54.66 195 LEU A C 1
ATOM 1480 O O . LEU A 1 195 ? 16.862 30.759 54.217 1.00 54.66 195 LEU A O 1
ATOM 1484 N N . GLU A 1 196 ? 15.283 32.114 53.392 1.00 55.72 196 GLU A N 1
ATOM 1485 C CA . GLU A 1 196 ? 16.119 33.324 53.375 1.00 55.72 196 GLU A CA 1
ATOM 1486 C C . GLU A 1 196 ? 16.078 34.068 54.728 1.00 55.72 196 GLU A C 1
ATOM 1488 O O . GLU A 1 196 ? 15.535 35.161 54.874 1.00 55.72 196 GLU A O 1
ATOM 1493 N N . GLY A 1 197 ? 16.691 33.452 55.745 1.00 52.97 197 GLY A N 1
ATOM 1494 C CA . GLY A 1 197 ? 17.189 34.120 56.957 1.00 52.97 197 GLY A CA 1
ATOM 1495 C C . GLY A 1 197 ? 18.693 34.438 56.836 1.00 52.97 197 GLY A C 1
ATOM 1496 O O . GLY A 1 197 ? 19.368 33.838 56.004 1.00 52.97 197 GLY A O 1
ATOM 1497 N N . PRO A 1 198 ? 19.258 35.369 57.634 1.00 43.88 198 PRO A N 1
ATOM 1498 C CA . PRO A 1 198 ? 20.422 36.186 57.270 1.00 43.88 198 PRO A CA 1
ATOM 1499 C C . PRO A 1 198 ? 21.637 35.396 56.769 1.00 43.88 198 PRO A C 1
ATOM 1501 O O . PRO A 1 198 ? 22.174 34.540 57.475 1.00 43.88 198 PRO A O 1
ATOM 1504 N N . CYS A 1 199 ? 22.103 35.756 55.570 1.00 46.84 199 CYS A N 1
ATOM 1505 C CA . CYS A 1 199 ? 23.261 35.183 54.892 1.00 46.84 199 CYS A CA 1
ATOM 1506 C C . CYS A 1 199 ? 24.505 35.179 55.792 1.00 46.84 199 CYS A C 1
ATOM 1508 O O . CYS A 1 199 ? 25.230 36.170 55.889 1.00 46.84 199 CYS A O 1
ATOM 1510 N N . THR A 1 200 ? 24.808 34.037 56.402 1.00 46.66 200 THR A N 1
ATOM 1511 C CA . THR A 1 200 ? 26.173 33.735 56.830 1.00 46.66 200 THR A CA 1
ATOM 1512 C C . THR A 1 200 ? 26.864 33.089 55.641 1.00 46.66 200 THR A C 1
ATOM 1514 O O . THR A 1 200 ? 26.488 32.008 55.194 1.00 46.66 200 THR A O 1
ATOM 1517 N N . ALA A 1 201 ? 27.827 33.808 55.061 1.00 52.62 201 ALA A N 1
ATOM 1518 C CA . ALA A 1 201 ? 28.596 33.325 53.924 1.00 52.62 201 ALA A CA 1
ATOM 1519 C C . ALA A 1 201 ? 29.213 31.951 54.265 1.00 52.62 201 ALA A C 1
ATOM 1521 O O . ALA A 1 201 ? 29.957 31.858 55.248 1.00 52.62 201 ALA A O 1
ATOM 1522 N N . PRO A 1 202 ? 28.920 30.884 53.499 1.00 53.72 202 PRO A N 1
ATOM 1523 C CA . PRO A 1 202 ? 29.491 29.574 53.767 1.00 53.72 202 PRO A CA 1
ATOM 1524 C C . PRO A 1 202 ? 31.008 29.605 53.518 1.00 53.72 202 PRO A C 1
ATOM 1526 O O . PRO A 1 202 ? 31.476 30.345 52.644 1.00 53.72 202 PRO A O 1
ATOM 1529 N N . PRO A 1 203 ? 31.806 28.822 54.271 1.00 55.75 203 PRO A N 1
ATOM 1530 C CA . PRO A 1 203 ? 33.249 28.801 54.103 1.00 55.75 203 PRO A CA 1
ATOM 1531 C C . PRO A 1 203 ? 33.588 28.351 52.681 1.00 55.75 203 PRO A C 1
ATOM 1533 O O . PRO A 1 203 ? 33.186 27.284 52.218 1.00 55.75 203 PRO A O 1
ATOM 1536 N N . VAL A 1 204 ? 34.326 29.212 51.985 1.00 57.66 204 VAL A N 1
ATOM 1537 C CA . VAL A 1 204 ? 34.776 29.019 50.609 1.00 57.66 204 VAL A CA 1
ATOM 1538 C C . VAL A 1 204 ? 35.561 27.708 50.524 1.00 57.66 204 VAL A C 1
ATOM 1540 O O . VAL A 1 204 ? 36.622 27.558 51.130 1.00 57.66 204 VAL A O 1
ATOM 1543 N N . THR A 1 205 ? 35.033 26.742 49.776 1.00 63.03 205 THR A N 1
ATOM 1544 C CA . THR A 1 205 ? 35.709 25.466 49.526 1.00 63.03 205 THR A CA 1
ATOM 1545 C C . THR A 1 205 ? 36.975 25.693 48.696 1.00 63.03 205 THR A C 1
ATOM 1547 O O . THR A 1 205 ? 37.077 26.644 47.917 1.00 63.03 205 THR A O 1
ATOM 1550 N N . HIS A 1 206 ? 37.961 24.804 48.833 1.00 50.62 206 HIS A N 1
ATOM 1551 C CA . HIS A 1 206 ? 39.248 24.894 48.128 1.00 50.62 206 HIS A CA 1
ATOM 1552 C C . HIS A 1 206 ? 39.120 25.036 46.593 1.00 50.62 206 HIS A C 1
ATOM 1554 O O . HIS A 1 206 ? 39.995 25.615 45.951 1.00 50.62 206 HIS A O 1
ATOM 1560 N N . TRP A 1 207 ? 38.003 24.589 46.011 1.00 48.62 207 TRP A N 1
ATOM 1561 C CA . TRP A 1 207 ? 37.659 24.755 44.596 1.00 48.62 207 TRP A CA 1
ATOM 1562 C C . TRP A 1 207 ? 37.400 26.213 44.186 1.00 48.62 207 TRP A C 1
ATOM 1564 O O . TRP A 1 207 ? 37.778 26.626 43.090 1.00 48.62 207 TRP A O 1
ATOM 1574 N N . ALA A 1 208 ? 36.812 27.025 45.067 1.00 52.53 208 ALA A N 1
ATOM 1575 C CA . ALA A 1 208 ? 36.567 28.442 44.807 1.00 52.53 208 ALA A CA 1
ATOM 1576 C C . ALA A 1 208 ? 37.833 29.307 45.002 1.00 52.53 208 ALA A C 1
ATOM 1578 O O . ALA A 1 208 ? 38.015 30.290 44.285 1.00 52.53 208 ALA A O 1
ATOM 1579 N N . ALA A 1 209 ? 38.771 28.895 45.867 1.00 53.78 209 ALA A N 1
ATOM 1580 C CA . ALA A 1 209 ? 40.073 29.559 46.024 1.00 53.78 209 ALA A CA 1
ATOM 1581 C C . ALA A 1 209 ? 40.995 29.397 44.792 1.00 53.78 209 ALA A C 1
ATOM 1583 O O . ALA A 1 209 ? 41.785 30.293 44.483 1.00 53.78 209 ALA A O 1
ATOM 1584 N N . SER A 1 210 ? 40.872 28.290 44.049 1.00 49.66 210 SER A N 1
ATOM 1585 C CA . SER A 1 210 ? 41.666 28.033 42.834 1.00 49.66 210 SER A CA 1
ATOM 1586 C C . SER A 1 210 ? 41.254 28.887 41.627 1.00 49.66 210 SER A C 1
ATOM 1588 O O . SER A 1 210 ? 42.098 29.190 40.786 1.00 49.66 210 SER A O 1
ATOM 1590 N N . ARG A 1 211 ? 40.002 29.361 41.554 1.00 50.16 211 ARG A N 1
ATOM 1591 C CA . ARG A 1 211 ? 39.543 30.266 40.479 1.00 50.16 211 ARG A CA 1
ATOM 1592 C C . ARG A 1 211 ? 40.047 31.706 40.629 1.00 50.16 211 ARG A C 1
ATOM 1594 O O . ARG A 1 211 ? 40.229 32.385 39.623 1.00 50.16 211 ARG A O 1
ATOM 1601 N N . CYS A 1 212 ? 40.349 32.159 41.847 1.00 48.97 212 CYS A N 1
ATOM 1602 C CA . CYS A 1 212 ? 40.908 33.496 42.089 1.00 48.97 212 CYS A CA 1
ATOM 1603 C C . CYS A 1 212 ? 42.422 33.584 41.817 1.00 48.97 212 CYS A C 1
ATOM 1605 O O . CYS A 1 212 ? 42.923 34.663 41.516 1.00 48.97 212 CYS A O 1
ATOM 1607 N N . LYS A 1 213 ? 43.159 32.461 41.848 1.00 48.75 213 LYS A N 1
ATOM 1608 C CA . LYS A 1 213 ? 44.586 32.422 41.459 1.00 48.75 213 LYS A CA 1
ATOM 1609 C C . LYS A 1 213 ? 44.820 32.409 39.943 1.00 48.75 213 LYS A C 1
ATOM 1611 O O . LYS A 1 213 ? 45.947 32.619 39.512 1.00 48.75 213 LYS A O 1
ATOM 1616 N N . ALA A 1 214 ? 43.773 32.217 39.139 1.00 43.72 214 ALA A N 1
ATOM 1617 C CA . ALA A 1 214 ? 43.847 32.278 37.678 1.00 43.72 214 ALA A CA 1
ATOM 1618 C C . ALA A 1 214 ? 43.612 33.690 37.102 1.00 43.72 214 ALA A C 1
ATOM 1620 O O . ALA A 1 214 ? 43.644 33.864 35.890 1.00 43.72 214 ALA A O 1
ATOM 1621 N N . THR A 1 215 ? 43.403 34.706 37.953 1.00 42.41 215 THR A N 1
ATOM 1622 C CA . THR A 1 215 ? 43.249 36.109 37.521 1.00 42.41 215 THR A CA 1
ATOM 1623 C C . THR A 1 215 ? 44.199 37.030 38.292 1.00 42.41 215 THR A C 1
ATOM 1625 O O . THR A 1 215 ? 43.817 38.081 38.790 1.00 42.41 215 THR A O 1
ATOM 1628 N N . SER A 1 216 ? 45.465 36.632 38.428 1.00 46.94 216 SER A N 1
ATOM 1629 C CA . SER A 1 216 ? 46.552 37.545 38.799 1.00 46.94 216 SER A CA 1
ATOM 1630 C C . SER A 1 216 ? 47.558 37.625 37.660 1.00 46.94 216 SER A C 1
ATOM 1632 O O . SER A 1 216 ? 48.712 37.227 37.786 1.00 46.94 216 SER A O 1
ATOM 1634 N N . SER A 1 217 ? 47.104 38.121 36.517 1.00 35.28 217 SER A N 1
ATOM 1635 C CA . SER A 1 217 ? 47.992 38.750 35.551 1.00 35.28 217 SER A CA 1
ATOM 1636 C C . SER A 1 217 ? 47.176 39.663 34.651 1.00 35.28 217 SER A C 1
ATOM 1638 O O . SER A 1 217 ? 46.099 39.280 34.204 1.00 35.28 217 SER A O 1
ATOM 1640 N N . CYS A 1 218 ? 47.761 40.829 34.395 1.00 30.33 218 CYS A N 1
ATOM 1641 C CA . CYS A 1 218 ? 47.401 41.851 33.417 1.00 30.33 218 CYS A CA 1
ATOM 1642 C C . CYS A 1 218 ? 46.589 43.066 3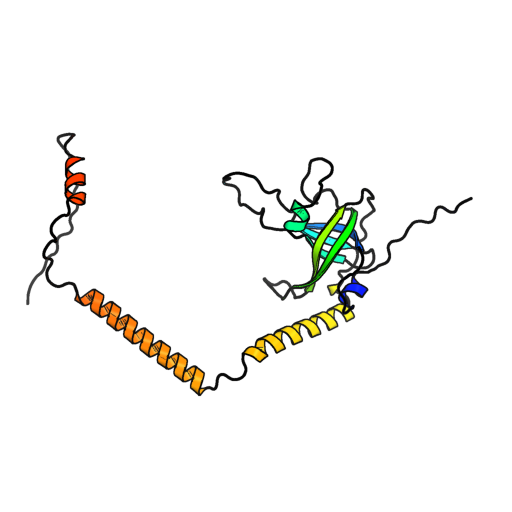3.913 1.00 30.33 218 CYS A C 1
ATOM 1644 O O . CYS A 1 218 ? 45.808 42.982 34.858 1.00 30.33 218 CYS A O 1
ATOM 1646 N N . PRO A 1 219 ? 46.920 44.248 33.358 1.00 33.97 219 PRO A N 1
ATOM 1647 C CA . PRO A 1 219 ? 47.291 45.413 34.149 1.00 33.97 219 PRO A CA 1
A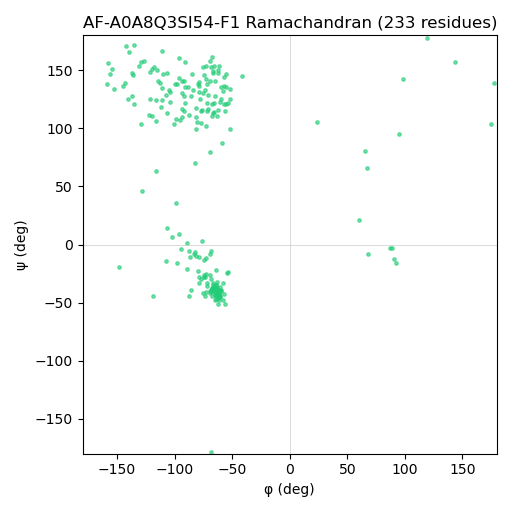TOM 1648 C C . PRO A 1 219 ? 46.242 46.525 34.083 1.00 33.97 219 PRO A C 1
ATOM 1650 O O . PRO A 1 219 ? 45.362 46.538 33.233 1.00 33.97 219 PRO A O 1
ATOM 1653 N N . THR A 1 220 ? 46.408 47.477 34.995 1.00 36.81 220 THR A N 1
ATOM 1654 C CA . THR A 1 220 ? 46.098 48.907 34.880 1.00 36.81 220 THR A CA 1
ATOM 1655 C C . THR A 1 220 ? 45.042 49.330 33.846 1.00 36.81 220 THR A C 1
ATOM 1657 O O . THR A 1 220 ? 45.331 49.523 32.670 1.00 36.81 220 THR A O 1
ATOM 1660 N N . GLY A 1 221 ? 43.857 49.668 34.359 1.00 36.25 221 GLY A N 1
ATOM 1661 C CA . GLY A 1 221 ? 43.022 50.729 33.800 1.00 36.25 221 GLY A CA 1
ATOM 1662 C C . GLY A 1 221 ? 41.940 50.291 32.818 1.00 36.25 221 GLY A C 1
ATOM 1663 O O . GLY A 1 221 ? 42.153 50.303 31.613 1.00 36.25 221 GLY A O 1
ATOM 1664 N N . ARG A 1 222 ? 40.721 50.085 33.328 1.00 32.47 222 ARG A N 1
ATOM 1665 C CA . ARG A 1 222 ? 39.520 50.870 32.976 1.00 32.47 222 ARG A CA 1
ATOM 1666 C C . ARG A 1 222 ? 38.291 50.320 33.707 1.00 32.47 222 ARG A C 1
ATOM 1668 O O . ARG A 1 222 ? 38.124 49.121 33.876 1.00 32.47 222 ARG A O 1
ATOM 1675 N N . SER A 1 223 ? 37.487 51.266 34.176 1.00 35.09 223 SER A N 1
ATOM 1676 C CA . SER A 1 223 ? 36.239 51.122 34.924 1.00 35.09 223 SER A CA 1
ATOM 1677 C C . SER A 1 223 ? 35.203 50.252 34.204 1.00 35.09 223 SER A C 1
ATOM 1679 O O . SER A 1 223 ? 34.946 50.488 33.025 1.00 35.09 223 SER A O 1
ATOM 1681 N N . CYS A 1 224 ? 34.546 49.339 34.928 1.00 31.03 224 CYS A N 1
ATOM 1682 C CA . CYS A 1 224 ? 33.232 48.824 34.547 1.00 31.03 224 CYS A CA 1
ATOM 1683 C C . CYS A 1 224 ? 32.271 48.922 35.735 1.00 31.03 224 CYS A C 1
ATOM 1685 O O . CYS A 1 224 ? 32.314 48.173 36.706 1.00 31.03 224 CYS A O 1
ATOM 1687 N N . VAL A 1 225 ? 31.431 49.938 35.600 1.00 38.50 225 VAL A N 1
ATOM 1688 C CA . VAL A 1 225 ? 30.234 50.290 36.347 1.00 38.50 225 VAL A CA 1
ATOM 1689 C C 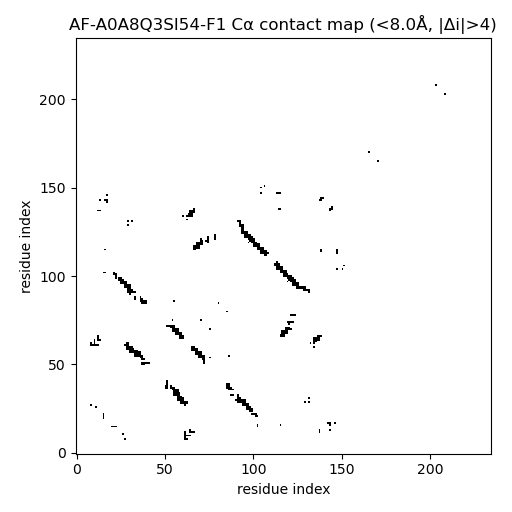. VAL A 1 225 ? 29.160 49.222 36.120 1.00 38.50 225 VAL A C 1
ATOM 1691 O O . VAL A 1 225 ? 28.781 49.028 34.973 1.00 38.50 225 VAL A O 1
ATOM 1694 N N . HIS A 1 226 ? 28.659 48.574 37.177 1.00 32.28 226 HIS A N 1
ATOM 1695 C CA . HIS A 1 226 ? 27.222 48.504 37.511 1.00 32.28 226 HIS A CA 1
ATOM 1696 C C . HIS A 1 226 ? 26.977 47.582 38.721 1.00 32.28 226 HIS A C 1
ATOM 1698 O O . HIS A 1 226 ? 26.961 46.362 38.605 1.00 32.28 226 HIS A O 1
ATOM 1704 N N . CYS A 1 227 ? 26.724 48.200 39.874 1.00 29.59 227 CYS A N 1
ATOM 1705 C CA . CYS A 1 227 ? 25.900 47.643 40.945 1.00 29.59 227 CYS A CA 1
ATOM 1706 C C . CYS A 1 227 ? 24.625 48.495 41.007 1.00 29.59 227 CYS A C 1
ATOM 1708 O O . CYS A 1 227 ? 24.761 49.720 41.062 1.00 29.59 227 CYS A O 1
ATOM 1710 N N . PRO A 1 228 ? 23.417 47.922 41.099 1.00 36.00 228 PRO A N 1
ATOM 1711 C CA . PRO A 1 228 ? 22.298 48.596 41.731 1.00 36.00 228 PRO A CA 1
ATOM 1712 C C . PRO A 1 228 ? 22.254 48.165 43.202 1.00 36.00 228 PRO A C 1
ATOM 1714 O O . PRO A 1 228 ? 21.996 47.007 43.523 1.00 36.00 228 PRO A O 1
ATOM 1717 N N . GLN A 1 229 ? 22.579 49.102 44.094 1.00 34.19 229 GLN A N 1
ATOM 1718 C CA . GLN A 1 229 ? 22.450 48.933 45.538 1.00 34.19 229 GLN A CA 1
ATOM 1719 C C . GLN A 1 229 ? 20.983 48.967 45.978 1.00 34.19 229 GLN A C 1
ATOM 1721 O O . GLN A 1 229 ? 20.194 49.785 45.506 1.00 34.19 229 GLN A O 1
ATOM 1726 N N . LEU A 1 230 ? 20.686 48.114 46.960 1.00 33.75 230 LEU A N 1
ATOM 1727 C CA . LEU A 1 230 ? 19.572 48.233 47.891 1.00 33.75 230 LEU A CA 1
ATOM 1728 C C . LEU A 1 230 ? 19.549 49.619 48.554 1.00 33.75 230 LEU A C 1
ATOM 1730 O O . LEU A 1 230 ? 20.562 50.051 49.098 1.00 33.75 230 LEU A O 1
ATOM 1734 N N . ASN A 1 231 ? 18.372 50.241 48.614 1.00 30.08 231 ASN A N 1
ATOM 1735 C CA . ASN A 1 231 ? 18.057 51.262 49.610 1.00 30.08 231 ASN A CA 1
ATOM 1736 C C . ASN A 1 231 ? 16.857 50.783 50.429 1.00 30.08 231 ASN A C 1
ATOM 1738 O O . ASN A 1 231 ? 15.741 50.697 49.923 1.00 30.08 231 ASN A O 1
ATOM 1742 N N . ALA A 1 232 ? 17.115 50.470 51.696 1.00 35.66 232 ALA A N 1
ATOM 1743 C CA . ALA A 1 232 ? 16.111 50.269 52.729 1.00 35.66 232 ALA A CA 1
ATOM 1744 C C . ALA A 1 232 ? 15.847 51.607 53.438 1.00 35.66 232 ALA A C 1
ATOM 1746 O O . ALA A 1 232 ? 16.800 52.298 53.798 1.00 35.66 232 ALA A O 1
ATOM 1747 N N . VAL A 1 233 ? 14.577 51.951 53.682 1.00 37.75 233 VAL A N 1
ATOM 1748 C CA . VAL A 1 233 ? 14.190 52.963 54.678 1.00 37.75 233 VAL A CA 1
ATOM 1749 C C . VAL A 1 233 ? 12.981 52.462 55.477 1.00 37.75 233 VAL A C 1
ATOM 1751 O O . VAL A 1 233 ? 11.976 52.042 54.914 1.00 37.75 233 VAL A O 1
ATOM 1754 N N . HIS A 1 234 ? 13.172 52.515 56.794 1.00 34.47 234 HIS A N 1
ATOM 1755 C CA . HIS A 1 234 ? 12.311 52.228 57.944 1.00 34.47 234 HIS A CA 1
ATOM 1756 C C . HIS A 1 234 ? 10.844 52.697 57.889 1.00 34.47 234 HIS A C 1
ATOM 1758 O O . HIS A 1 234 ? 10.581 53.837 57.506 1.00 34.47 234 HIS A O 1
ATOM 1764 N N . LEU A 1 235 ? 9.948 51.894 58.484 1.00 35.72 235 LEU A N 1
ATOM 1765 C CA . LEU A 1 235 ? 9.319 52.156 59.797 1.00 35.72 235 LEU A CA 1
ATOM 1766 C C . LEU A 1 235 ? 8.738 50.867 60.393 1.00 35.72 235 LEU A C 1
ATOM 1768 O O . LEU A 1 235 ? 8.073 50.126 59.641 1.00 35.72 235 LEU A O 1
#

InterPro domains:
  IPR019437 Shelterin complex subunit TPP1/Est3 [PF10341] (9-156)
  IPR028631 Adrenocortical dysplasia protein [PTHR14487] (1-215)

pLDDT: mean 75.88, std 20.38, range [29.59, 97.81]

Secondary structure (DSSP, 8-state):
----PPP-PPP-HHHHHHSSS---S-EEEEEEEEEEPPPP---S--SS---TT--EEEEEE-SS-EEEEEE-HHHHHTS--SSS--SSTT-TTEEEEEEEEEEEEEPPBTTBPPEEEEEEEEEEEEEEE-PPPP--BGGGSHHHHHHHHHHHHHHHHHHHHTT----HHHHHHHHHHHHHHHHHHHHHHHHHHTT-----PPP--HHHHHHHTT---------------------

Foldseek 3Di:
DPPPDDDAQDDPPLVCLLDPDFDPFKHKWFFADWPAKADDDDPDDDPDDDRLQAFTWTWTGSPAAIAIETEHSQQQVPDDDDDDDRICPVVGQWMKIQGHKGWDWDPDDPNRHIAIHIYGNHIDTDPDGHDDDDHYHSCVDPSSVVVNVVVVVVVVVVVCVVVPDPDPVNVVVVVVVVVVVVVVVVVVVVVVVVPPDPDPDPPDPPVNVVVVVVPPDDDDDDDDDDDDDDDDDDD

Organism: Homo sapiens (NCBI:txid9606)

Mean predicted aligned error: 17.38 Å

Sequence (235 aa):
MAGSGRLVLRPWIRELILGSETPSSPRAGQLLEVLQDAEAAVAGPSHAPDTSDVGATLLVSDGTHSVRCLVTREALDTSDWEEKEFGFRGTEGRLLLLQDCGVHVQVAEGGAPAEFYLQVDRFSLLPTEQPRLRVPGCNQDLDVQKKLYDCLEEHLSESTSSNAGLSLSQLLDEMREDQEHQGALVCLAESCLTLEGPCTAPPVTHWAASRCKATSSCPTGRSCVHCPQLNAVHL

Radius of gyration: 33.17 Å; Cα contacts (8 Å, |Δi|>4): 287; chains: 1; bounding box: 66×75×93 Å